Protein AF-A0A952LR87-F1 (afdb_monomer_lite)

Radius of gyration: 41.5 Å; chains: 1; bounding box: 86×81×127 Å

Structure (mmCIF, N/CA/C/O backbone):
data_AF-A0A952LR87-F1
#
_entry.id   AF-A0A952LR87-F1
#
loop_
_atom_site.group_PDB
_atom_site.id
_atom_site.type_symbol
_atom_site.label_atom_id
_atom_site.label_alt_id
_atom_site.label_comp_id
_atom_site.label_asym_id
_atom_site.label_entity_id
_atom_site.label_seq_id
_atom_site.pdbx_PDB_ins_code
_atom_site.Cartn_x
_atom_site.Cartn_y
_atom_site.Cartn_z
_atom_site.occupancy
_atom_site.B_iso_or_equiv
_atom_site.auth_seq_id
_atom_site.auth_comp_id
_atom_site.auth_asym_id
_atom_site.auth_atom_id
_atom_site.pdbx_PDB_model_num
ATOM 1 N N . MET A 1 1 ? 1.476 53.480 -1.607 1.00 42.97 1 MET A N 1
ATOM 2 C CA . MET A 1 1 ? 0.304 52.737 -1.098 1.00 42.97 1 MET A CA 1
ATOM 3 C C . MET A 1 1 ? 0.029 51.492 -1.937 1.00 42.97 1 MET A C 1
ATOM 5 O O . MET A 1 1 ? 0.081 50.406 -1.387 1.00 42.97 1 MET A O 1
ATOM 9 N N . ILE A 1 2 ? -0.137 51.610 -3.263 1.00 39.31 2 ILE A N 1
ATOM 10 C CA . ILE A 1 2 ? -0.329 50.450 -4.163 1.00 39.31 2 ILE A CA 1
ATOM 11 C C . ILE A 1 2 ? 0.860 49.472 -4.114 1.00 39.31 2 ILE A C 1
ATOM 13 O O . ILE A 1 2 ? 0.663 48.278 -3.931 1.00 39.31 2 ILE A O 1
ATOM 17 N N . LEU A 1 3 ? 2.102 49.969 -4.180 1.00 39.47 3 LEU A N 1
ATOM 18 C CA . LEU A 1 3 ? 3.298 49.114 -4.113 1.00 39.47 3 LEU A CA 1
ATOM 19 C C . LEU A 1 3 ? 3.395 48.338 -2.788 1.00 39.47 3 LEU A C 1
ATOM 21 O O . LEU A 1 3 ? 3.736 47.161 -2.783 1.00 39.47 3 LEU A O 1
ATOM 25 N N . THR A 1 4 ? 3.047 48.975 -1.669 1.00 40.72 4 THR A N 1
ATOM 26 C CA . THR A 1 4 ? 3.041 48.339 -0.348 1.00 40.72 4 THR A CA 1
ATOM 27 C C . THR A 1 4 ? 1.988 47.236 -0.255 1.00 40.72 4 THR A C 1
ATOM 29 O O . THR A 1 4 ? 2.281 46.175 0.281 1.00 40.72 4 THR A O 1
ATOM 32 N N . VAL A 1 5 ? 0.804 47.447 -0.836 1.00 45.69 5 VAL A N 1
ATOM 33 C CA . VAL A 1 5 ? -0.277 46.450 -0.910 1.00 45.69 5 VAL A CA 1
ATOM 34 C C . VAL A 1 5 ? 0.094 45.271 -1.817 1.00 45.69 5 VAL A C 1
ATOM 36 O O . VAL A 1 5 ? -0.151 44.122 -1.459 1.00 45.69 5 VAL A O 1
ATOM 39 N N . VAL A 1 6 ? 0.736 45.523 -2.961 1.00 45.31 6 VAL A N 1
ATOM 40 C CA . VAL A 1 6 ? 1.219 44.464 -3.868 1.00 45.31 6 VAL A CA 1
ATOM 41 C C . VAL A 1 6 ? 2.292 43.611 -3.192 1.00 45.31 6 VAL A C 1
ATOM 43 O O . VAL A 1 6 ? 2.234 42.386 -3.258 1.00 45.31 6 VAL A O 1
ATOM 46 N N . VAL A 1 7 ? 3.239 44.241 -2.491 1.00 45.38 7 VAL A N 1
ATOM 47 C CA . VAL A 1 7 ? 4.284 43.527 -1.742 1.00 45.38 7 VAL A CA 1
ATOM 48 C C . VAL A 1 7 ? 3.680 42.725 -0.586 1.00 45.38 7 VAL A C 1
ATOM 50 O O . VAL A 1 7 ? 4.063 41.574 -0.393 1.00 45.38 7 VAL A O 1
ATOM 53 N N . LEU A 1 8 ? 2.702 43.274 0.141 1.00 47.62 8 LEU A N 1
ATOM 54 C CA . LEU A 1 8 ? 2.032 42.558 1.229 1.00 47.62 8 LEU A CA 1
ATOM 55 C C . LEU A 1 8 ? 1.257 41.337 0.710 1.00 47.62 8 LEU A C 1
ATOM 57 O O . LEU A 1 8 ? 1.396 40.249 1.261 1.00 47.62 8 LEU A O 1
ATOM 61 N N . ASN A 1 9 ? 0.512 41.481 -0.390 1.00 48.94 9 ASN A N 1
ATOM 62 C CA . ASN A 1 9 ? -0.214 40.373 -1.017 1.00 48.94 9 ASN A CA 1
ATOM 63 C C . ASN A 1 9 ? 0.727 39.311 -1.599 1.00 48.94 9 ASN A C 1
ATOM 65 O O . ASN A 1 9 ? 0.456 38.120 -1.462 1.00 48.94 9 ASN A O 1
ATOM 69 N N . ALA A 1 10 ? 1.856 39.708 -2.192 1.00 47.94 10 ALA A N 1
ATOM 70 C CA . ALA A 1 10 ? 2.877 38.767 -2.647 1.00 47.94 10 ALA A CA 1
ATOM 71 C C . ALA A 1 10 ? 3.508 37.998 -1.474 1.00 47.94 10 ALA A C 1
ATOM 73 O O . ALA A 1 10 ? 3.726 36.793 -1.574 1.00 47.94 10 ALA A O 1
ATOM 74 N N . LEU A 1 11 ? 3.749 38.660 -0.338 1.00 45.84 11 LEU A N 1
ATOM 75 C CA . LEU A 1 11 ? 4.248 38.010 0.876 1.00 45.84 11 LEU A CA 1
ATOM 76 C C . LEU A 1 11 ? 3.214 37.055 1.483 1.00 45.84 11 LEU A C 1
ATOM 78 O O . LEU A 1 11 ? 3.582 35.952 1.877 1.00 45.84 11 LEU A O 1
ATOM 82 N N . VAL A 1 12 ? 1.928 37.423 1.503 1.00 51.69 12 VAL A N 1
ATOM 83 C CA . VAL A 1 12 ? 0.833 36.531 1.923 1.00 51.69 12 VAL A CA 1
ATOM 84 C C . VAL A 1 12 ? 0.711 35.336 0.976 1.00 51.69 12 VAL A C 1
ATOM 86 O O . VAL A 1 12 ? 0.563 34.208 1.436 1.00 51.69 12 VAL A O 1
ATOM 89 N N . PHE A 1 13 ? 0.843 35.549 -0.335 1.00 49.00 13 PHE A N 1
ATOM 90 C CA . PHE A 1 13 ? 0.852 34.483 -1.335 1.00 49.00 13 PHE A CA 1
ATOM 91 C C . PHE A 1 13 ? 2.014 33.507 -1.115 1.00 49.00 13 PHE A C 1
ATOM 93 O O . PHE A 1 13 ? 1.802 32.299 -1.025 1.00 49.00 13 PHE A O 1
ATOM 100 N N . ILE A 1 14 ? 3.232 34.025 -0.952 1.00 47.94 14 ILE A N 1
ATOM 101 C CA . ILE A 1 14 ? 4.425 33.224 -0.656 1.00 47.94 14 ILE A CA 1
ATOM 102 C C . ILE A 1 14 ? 4.249 32.469 0.667 1.00 47.94 14 ILE A C 1
ATOM 104 O O . ILE A 1 14 ? 4.553 31.280 0.741 1.00 47.94 14 ILE A O 1
ATOM 108 N N . TYR A 1 15 ? 3.705 33.121 1.695 1.00 47.25 15 TYR A N 1
ATOM 109 C CA . TYR A 1 15 ? 3.439 32.505 2.992 1.00 47.25 15 TYR A CA 1
ATOM 110 C C . TYR A 1 15 ? 2.392 31.385 2.905 1.00 47.25 15 TYR A C 1
ATOM 112 O O . TYR A 1 15 ? 2.592 30.328 3.496 1.00 47.25 15 TYR A O 1
ATOM 120 N N . MET A 1 16 ? 1.324 31.559 2.120 1.00 47.09 16 MET A N 1
ATOM 121 C CA . MET A 1 16 ? 0.327 30.513 1.862 1.00 47.09 16 MET A CA 1
ATOM 122 C C . MET A 1 16 ? 0.938 29.320 1.121 1.00 47.09 16 MET A C 1
ATOM 124 O O . MET A 1 16 ? 0.670 28.181 1.490 1.00 47.09 16 MET A O 1
ATOM 128 N N . VAL A 1 17 ? 1.804 29.560 0.131 1.00 45.69 17 VAL A N 1
ATOM 129 C CA . VAL A 1 17 ? 2.535 28.496 -0.579 1.00 45.69 17 VAL A CA 1
ATOM 130 C C . VAL A 1 17 ? 3.482 27.747 0.369 1.00 45.69 17 VAL A C 1
ATOM 132 O O . VAL A 1 17 ? 3.521 26.518 0.343 1.00 45.69 17 VAL A O 1
ATOM 135 N N . MET A 1 18 ? 4.196 28.458 1.249 1.00 41.81 18 MET A N 1
ATOM 136 C CA . MET A 1 18 ? 5.075 27.842 2.253 1.00 41.81 18 MET A CA 1
ATOM 137 C C . MET A 1 18 ? 4.297 27.041 3.306 1.00 41.81 18 MET A C 1
ATOM 139 O O . MET A 1 18 ? 4.678 25.916 3.625 1.00 41.81 18 MET A O 1
ATOM 143 N N . LEU A 1 19 ? 3.189 27.583 3.823 1.00 43.94 19 LEU A N 1
ATOM 144 C CA . LEU A 1 19 ? 2.305 26.872 4.747 1.00 43.94 19 LEU A CA 1
ATOM 145 C C . LEU A 1 19 ? 1.734 25.609 4.100 1.00 43.94 19 LEU A C 1
ATOM 147 O O . LEU A 1 19 ? 1.704 24.565 4.745 1.00 43.94 19 LEU A O 1
ATOM 151 N N . TRP A 1 20 ? 1.349 25.665 2.825 1.00 43.72 20 TRP A N 1
ATOM 152 C CA . TRP A 1 20 ? 0.834 24.500 2.108 1.00 43.72 20 TRP A CA 1
ATOM 153 C C . TRP A 1 20 ? 1.897 23.413 1.917 1.00 43.72 20 TRP A C 1
ATOM 155 O O . TRP A 1 20 ? 1.627 22.241 2.176 1.00 43.72 20 TRP A O 1
ATOM 165 N N . GLY A 1 21 ? 3.131 23.801 1.574 1.00 36.12 21 GLY A N 1
ATOM 166 C CA . GLY A 1 21 ? 4.270 22.876 1.543 1.00 36.12 21 GLY A CA 1
ATOM 167 C C . GLY A 1 21 ? 4.583 22.254 2.912 1.00 36.12 21 GLY A C 1
ATOM 168 O O . GLY A 1 21 ? 5.029 21.112 2.983 1.00 36.12 21 GLY A O 1
ATOM 169 N N . SER A 1 22 ? 4.290 22.958 4.012 1.00 38.09 22 SER A N 1
ATOM 170 C CA . SER A 1 22 ? 4.433 22.416 5.371 1.00 38.09 22 SER A CA 1
ATOM 171 C C . SER A 1 22 ? 3.316 21.435 5.756 1.00 38.09 22 SER A C 1
ATOM 173 O O . SER A 1 22 ? 3.571 20.478 6.484 1.00 38.09 22 SER A O 1
ATOM 175 N N . VAL A 1 23 ? 2.095 21.600 5.232 1.00 41.94 23 VAL A N 1
ATOM 176 C CA . VAL A 1 23 ? 0.984 20.658 5.467 1.00 41.94 23 VAL A CA 1
ATOM 177 C C . VAL A 1 23 ? 1.212 19.346 4.717 1.00 41.94 23 VAL A C 1
ATOM 179 O O . VAL A 1 23 ? 0.931 18.285 5.264 1.00 41.94 23 VAL A O 1
ATOM 182 N N . GLU A 1 24 ? 1.810 19.394 3.521 1.00 37.62 24 GLU A N 1
ATOM 183 C CA . GLU A 1 24 ? 2.251 18.187 2.803 1.00 37.62 24 GLU A CA 1
ATOM 184 C C . GLU A 1 24 ? 3.365 17.412 3.536 1.00 37.62 24 GLU A C 1
ATOM 186 O O . GLU A 1 24 ? 3.563 16.233 3.255 1.00 37.62 24 GLU A O 1
ATOM 191 N N . SER A 1 25 ? 4.063 18.044 4.490 1.00 37.03 25 SER A N 1
ATOM 192 C CA . SER A 1 25 ? 5.129 17.420 5.291 1.00 37.03 25 SER A CA 1
ATOM 193 C C . SER A 1 25 ? 4.642 16.717 6.570 1.00 37.03 25 SER A C 1
ATOM 195 O O . SER A 1 25 ? 5.439 16.091 7.272 1.00 37.03 25 SER A O 1
ATOM 197 N N . LEU A 1 26 ? 3.344 16.800 6.892 1.00 42.69 26 LEU A N 1
ATOM 198 C CA . LEU A 1 26 ? 2.762 16.092 8.035 1.00 42.69 26 LEU A CA 1
ATOM 199 C C . LEU A 1 26 ? 2.587 14.605 7.704 1.00 42.69 26 LEU A C 1
ATOM 201 O O . LEU A 1 26 ? 1.806 14.222 6.836 1.00 42.69 26 LEU A O 1
ATOM 205 N N . LYS A 1 27 ? 3.312 13.752 8.431 1.00 48.00 27 LYS A N 1
ATOM 206 C CA . LYS A 1 27 ? 3.339 12.301 8.221 1.00 48.00 27 LYS A CA 1
ATOM 207 C C . LYS A 1 27 ? 1.980 11.664 8.498 1.00 48.00 27 LYS A C 1
ATOM 209 O O . LYS A 1 27 ? 1.417 11.824 9.581 1.00 48.00 27 LYS A O 1
ATOM 214 N N . ALA A 1 28 ? 1.497 10.819 7.587 1.00 44.69 28 ALA A N 1
ATOM 215 C CA . ALA A 1 28 ? 0.245 10.084 7.777 1.00 44.69 28 ALA A CA 1
ATOM 216 C C . ALA A 1 28 ? 0.300 9.128 8.988 1.00 44.69 28 ALA A C 1
ATOM 218 O O . ALA A 1 28 ? -0.714 8.885 9.635 1.00 44.69 28 ALA A O 1
ATOM 219 N N . LYS A 1 29 ? 1.492 8.637 9.362 1.00 39.31 29 LYS A N 1
ATOM 220 C CA . LYS A 1 29 ? 1.696 7.790 10.554 1.00 39.31 29 LYS A CA 1
ATOM 221 C C . LYS A 1 29 ? 1.386 8.515 11.873 1.00 39.31 29 LYS A C 1
ATOM 223 O O . LYS A 1 29 ? 0.984 7.863 12.837 1.00 39.31 29 LYS A O 1
ATOM 228 N N . ASP A 1 30 ? 1.525 9.839 11.899 1.00 45.59 30 ASP A N 1
ATOM 229 C CA . ASP A 1 30 ? 1.164 10.677 13.048 1.00 45.59 30 ASP A CA 1
ATOM 230 C C . ASP A 1 30 ? -0.323 11.083 13.011 1.00 45.59 30 ASP A C 1
ATOM 232 O O . ASP A 1 30 ? -0.929 11.315 14.053 1.00 45.59 30 ASP A O 1
ATOM 236 N N . LEU A 1 31 ? -0.942 11.068 11.823 1.00 42.94 31 LEU A N 1
ATOM 237 C CA . LEU A 1 31 ? -2.379 11.291 11.604 1.00 42.94 31 LEU A CA 1
ATOM 238 C C . LEU A 1 31 ? -3.255 10.064 11.922 1.00 42.94 31 LEU A C 1
ATOM 240 O O . LEU A 1 31 ? -4.406 10.232 12.314 1.00 42.94 31 LEU A O 1
ATOM 244 N N . ILE A 1 32 ? -2.734 8.841 11.765 1.00 38.69 32 ILE A N 1
ATOM 245 C CA . ILE A 1 32 ? -3.485 7.591 12.001 1.00 38.69 32 ILE A CA 1
ATOM 246 C C . ILE A 1 32 ? -3.651 7.295 13.501 1.00 38.69 32 ILE A C 1
ATOM 248 O O . ILE A 1 32 ? -4.701 6.818 13.914 1.00 38.69 32 ILE A O 1
ATOM 252 N N . LYS A 1 33 ? -2.663 7.636 14.341 1.00 39.78 33 LYS A N 1
ATOM 253 C CA . LYS A 1 33 ? -2.684 7.338 15.792 1.00 39.78 33 LYS A CA 1
ATOM 254 C C . LYS A 1 33 ? -3.749 8.096 16.584 1.00 39.78 33 LYS A C 1
ATOM 256 O O . LYS A 1 33 ? -4.038 7.746 17.727 1.00 39.78 33 LYS A O 1
ATOM 261 N N . GLU A 1 34 ? -4.333 9.130 15.996 1.00 35.00 34 GLU A N 1
ATOM 262 C CA . GLU A 1 34 ? -5.430 9.872 16.587 1.00 35.00 34 GLU A CA 1
ATOM 263 C C . GLU A 1 34 ? -6.491 10.118 15.504 1.00 35.00 34 GLU A C 1
ATOM 265 O O . GLU A 1 34 ? -6.389 11.088 14.761 1.00 35.00 34 GLU A O 1
ATOM 270 N N . PRO A 1 35 ? -7.593 9.344 15.440 1.00 37.53 35 PRO A N 1
ATOM 271 C CA . PRO A 1 35 ? -8.773 9.765 14.672 1.00 37.53 35 PRO A CA 1
ATOM 272 C C . PRO A 1 35 ? -9.324 11.101 15.204 1.00 37.53 35 PRO A C 1
ATOM 274 O O . PRO A 1 35 ? -10.007 11.846 14.498 1.00 37.53 35 PRO A O 1
ATOM 277 N N . ALA A 1 36 ? -8.947 11.447 16.442 1.00 33.38 36 ALA A N 1
ATOM 278 C CA . ALA A 1 36 ? -9.114 12.768 17.003 1.00 33.38 36 ALA A CA 1
ATOM 279 C C . ALA A 1 36 ? -8.361 13.851 16.214 1.00 33.38 36 ALA A C 1
ATOM 281 O O . ALA A 1 36 ? -8.888 14.949 16.228 1.00 33.38 36 ALA A O 1
ATOM 282 N N . LEU A 1 37 ? -7.258 13.571 15.494 1.00 34.41 37 LEU A N 1
ATOM 283 C CA . LEU A 1 37 ? -6.473 14.496 14.652 1.00 34.41 37 LEU A CA 1
ATOM 284 C C . LEU A 1 37 ? -7.182 14.915 13.363 1.00 34.41 37 LEU A C 1
ATOM 286 O O . LEU A 1 37 ? -7.065 16.069 12.979 1.00 34.41 37 LEU A O 1
ATOM 290 N N . TYR A 1 38 ? -8.006 14.064 12.744 1.00 33.72 38 TYR A N 1
ATOM 291 C CA . TYR A 1 38 ? -8.903 14.510 11.664 1.00 33.72 38 TYR A CA 1
ATOM 292 C C . TYR A 1 38 ? -9.933 15.506 12.201 1.00 33.72 38 TYR A C 1
ATOM 294 O O . TYR A 1 38 ? -10.145 16.581 11.636 1.00 33.72 38 TYR A O 1
ATOM 302 N N . THR A 1 39 ? -10.501 15.205 13.371 1.00 31.70 39 THR A N 1
ATOM 303 C CA . THR A 1 39 ? -11.319 16.176 14.096 1.00 31.70 39 THR A CA 1
ATOM 304 C C . THR A 1 39 ? -10.519 17.266 14.788 1.00 31.70 39 THR A C 1
ATOM 306 O O . THR A 1 39 ? -11.172 18.217 15.144 1.00 31.70 39 THR A O 1
ATOM 309 N N . HIS A 1 40 ? -9.195 17.200 14.977 1.00 30.44 40 HIS A N 1
ATOM 310 C CA . HIS A 1 40 ? -8.338 18.199 15.643 1.00 30.44 40 HIS A CA 1
ATOM 311 C C . HIS A 1 40 ? -7.556 19.030 14.628 1.00 30.44 40 HIS A C 1
ATOM 313 O O . HIS A 1 40 ? -7.049 20.059 15.012 1.00 30.44 40 HIS A O 1
ATOM 319 N N . LEU A 1 41 ? -7.526 18.685 13.344 1.00 34.72 41 LEU A N 1
ATOM 320 C CA . LEU A 1 41 ? -7.250 19.617 12.251 1.00 34.72 41 LEU A CA 1
ATOM 321 C C . LEU A 1 41 ? -8.486 20.480 11.975 1.00 34.72 41 LEU A C 1
ATOM 323 O O . LEU A 1 41 ? -8.353 21.675 11.738 1.00 34.72 41 LEU A O 1
ATOM 327 N N . PHE A 1 42 ? -9.686 19.923 12.184 1.00 33.72 42 PHE A N 1
ATOM 328 C CA . PHE A 1 42 ? -10.948 20.677 12.241 1.00 33.72 42 PHE A CA 1
ATOM 329 C C . PHE A 1 42 ? -11.337 21.207 13.648 1.00 33.72 42 PHE A C 1
ATOM 331 O O . PHE A 1 42 ? -12.203 22.069 13.762 1.00 33.72 42 PHE A O 1
ATOM 338 N N . LYS A 1 43 ? -10.685 20.748 14.726 1.00 30.97 43 LYS A N 1
ATOM 339 C CA . LYS A 1 43 ? -10.796 21.211 16.135 1.00 30.97 43 LYS A CA 1
ATOM 340 C C . LYS A 1 43 ? -9.409 21.527 16.694 1.00 30.97 43 LYS A C 1
ATOM 342 O O . LYS A 1 43 ? -9.126 21.277 17.874 1.00 30.97 43 LYS A O 1
ATOM 347 N N . PHE A 1 44 ? -8.517 22.070 15.871 1.00 28.97 44 PHE A N 1
ATOM 348 C CA . PHE A 1 44 ? -7.322 22.711 16.407 1.00 28.97 44 PHE A CA 1
ATOM 349 C C . PHE A 1 44 ? -7.911 23.912 17.113 1.00 28.97 44 PHE A C 1
ATOM 351 O O . PHE A 1 44 ? -8.650 24.679 16.492 1.00 28.97 44 PHE A O 1
ATOM 358 N N . LYS A 1 45 ? -7.708 23.970 18.436 1.00 32.19 45 LYS A N 1
ATOM 359 C CA . LYS A 1 45 ? -8.207 25.025 19.321 1.00 32.19 45 LYS A CA 1
ATOM 360 C C . LYS A 1 45 ? -8.323 26.332 18.541 1.00 32.19 45 LYS A C 1
ATOM 362 O O . LYS A 1 45 ? -7.323 26.842 18.038 1.00 32.19 45 LYS A O 1
ATOM 367 N N . PHE A 1 46 ? -9.560 26.810 18.464 1.00 36.31 46 PHE A N 1
ATOM 368 C CA . PHE A 1 46 ? -10.105 27.975 17.762 1.00 36.31 46 PHE A CA 1
ATOM 369 C C . PHE A 1 46 ? -9.406 29.332 18.040 1.00 36.31 46 PHE A C 1
ATOM 371 O O . PHE A 1 46 ? -10.020 30.378 17.883 1.00 36.31 46 PHE A O 1
ATOM 378 N N . ALA A 1 47 ? -8.140 29.356 18.460 1.00 33.22 47 ALA A N 1
ATOM 379 C CA . ALA A 1 47 ? -7.441 30.550 18.924 1.00 33.22 47 ALA A CA 1
ATOM 380 C C . ALA A 1 47 ? -6.234 30.976 18.062 1.00 33.22 47 ALA A C 1
ATOM 382 O O . ALA A 1 47 ? -5.833 32.127 18.162 1.00 33.22 47 ALA A O 1
ATOM 383 N N . GLY A 1 48 ? -5.649 30.104 17.223 1.00 34.59 48 GLY A N 1
ATOM 384 C CA . GLY A 1 48 ? -4.389 30.424 16.516 1.00 34.59 48 GLY A CA 1
ATOM 385 C C . GLY A 1 48 ? -4.476 30.437 14.988 1.00 34.59 48 GLY A C 1
ATOM 386 O O . GLY A 1 48 ? -4.268 31.462 14.349 1.00 34.59 48 GLY A O 1
ATOM 387 N N . ILE A 1 49 ? -4.807 29.295 14.387 1.00 38.41 49 ILE A N 1
ATOM 388 C CA . ILE A 1 49 ? -4.748 29.095 12.929 1.00 38.41 49 ILE A CA 1
ATOM 389 C C . ILE A 1 49 ? -6.020 29.570 12.205 1.00 38.41 49 ILE A C 1
ATOM 391 O O . ILE A 1 49 ? -5.883 30.282 11.208 1.00 38.41 49 ILE A O 1
ATOM 395 N N . PRO A 1 50 ? -7.255 29.314 12.700 1.00 39.91 50 PRO A N 1
ATOM 396 C CA . PRO A 1 50 ? -8.419 29.973 12.130 1.00 39.91 50 PRO A CA 1
ATOM 397 C C . PRO A 1 50 ? -8.420 31.460 12.471 1.00 39.91 50 PRO A C 1
ATOM 399 O O . PRO A 1 50 ? -8.993 32.209 11.711 1.00 39.91 50 PRO A O 1
ATOM 402 N N . LEU A 1 51 ? -7.742 31.939 13.523 1.00 35.50 51 LEU A N 1
ATOM 403 C CA . LEU A 1 51 ? -7.602 33.385 13.706 1.00 35.50 51 LEU A CA 1
ATOM 404 C C . LEU A 1 51 ? -6.704 33.977 12.617 1.00 35.50 51 LEU A C 1
ATOM 406 O O . LEU A 1 51 ? -7.136 34.897 11.958 1.00 35.50 51 LEU A O 1
ATOM 410 N N . GLY A 1 52 ? -5.523 33.425 12.328 1.00 38.25 52 GLY A N 1
ATOM 411 C CA . GLY A 1 52 ? -4.693 33.930 11.222 1.00 38.25 52 GLY A CA 1
ATOM 412 C C . GLY A 1 52 ? -5.394 33.864 9.858 1.00 38.25 52 GLY A C 1
ATOM 413 O O . GLY A 1 52 ? -5.377 34.834 9.105 1.00 38.25 52 GLY A O 1
ATOM 414 N N . PHE A 1 53 ? -6.078 32.753 9.567 1.00 42.41 53 PHE A N 1
ATOM 415 C CA . PHE A 1 53 ? -6.774 32.534 8.297 1.00 42.41 53 PHE A CA 1
ATOM 416 C C . PHE A 1 53 ? -8.104 33.299 8.197 1.00 42.41 53 PHE A C 1
ATOM 418 O O . PHE A 1 53 ? -8.353 33.949 7.190 1.00 42.41 53 PHE A O 1
ATOM 425 N N . VAL A 1 54 ? -8.956 33.277 9.224 1.00 41.75 54 VAL A N 1
ATOM 426 C CA . VAL A 1 54 ? -10.237 34.007 9.254 1.00 41.75 54 VAL A CA 1
ATOM 427 C C . VAL A 1 54 ? -10.005 35.491 9.486 1.00 41.75 54 VAL A C 1
ATOM 429 O O . VAL A 1 54 ? -10.687 36.270 8.855 1.00 41.75 54 VAL A O 1
ATOM 432 N N . VAL A 1 55 ? -9.037 35.930 10.295 1.00 42.59 55 VAL A N 1
ATOM 433 C CA . VAL A 1 55 ? -8.711 37.364 10.433 1.00 42.59 55 VAL A CA 1
ATOM 434 C C . VAL A 1 55 ? -8.081 37.890 9.152 1.00 42.59 55 VAL A C 1
ATOM 436 O O . VAL A 1 55 ? -8.472 38.969 8.739 1.00 42.59 55 VAL A O 1
ATOM 439 N N . SER A 1 56 ? -7.201 37.144 8.469 1.00 48.81 56 SER A N 1
ATOM 440 C CA . SER A 1 56 ? -6.661 37.567 7.166 1.00 48.81 56 SER A CA 1
ATOM 441 C C . SER A 1 56 ? -7.729 37.583 6.071 1.00 48.81 56 SER A C 1
ATOM 443 O O . SER A 1 56 ? -7.804 38.558 5.331 1.00 48.81 56 SER A O 1
ATOM 445 N N . ASN A 1 57 ? -8.601 36.571 5.994 1.00 49.47 57 ASN A N 1
ATOM 446 C CA . ASN A 1 57 ? -9.702 36.563 5.028 1.00 49.47 57 ASN A CA 1
ATOM 447 C C . ASN A 1 57 ? -10.801 37.575 5.388 1.00 49.47 57 ASN A C 1
ATOM 449 O O . ASN A 1 57 ? -11.335 38.213 4.495 1.00 49.47 57 ASN A O 1
ATOM 453 N N . CYS A 1 58 ? -11.117 37.789 6.667 1.00 47.81 58 CYS A N 1
ATOM 454 C CA . CYS A 1 58 ? -12.040 38.837 7.104 1.00 47.81 58 CYS A CA 1
ATOM 455 C C . CYS A 1 58 ? -11.445 40.226 6.896 1.00 47.81 58 CYS A C 1
ATOM 457 O O . CYS A 1 58 ? -12.211 41.110 6.550 1.00 47.81 58 CYS A O 1
ATOM 459 N N . LEU A 1 59 ? -10.129 40.428 7.055 1.00 51.44 59 LEU A N 1
ATOM 460 C CA . LEU A 1 59 ? -9.437 41.668 6.677 1.00 51.44 59 LEU A CA 1
ATOM 461 C C . LEU A 1 59 ? -9.476 41.875 5.171 1.00 51.44 59 LEU A C 1
ATOM 463 O O . LEU A 1 59 ? -9.810 42.968 4.752 1.00 51.44 59 LEU A O 1
ATOM 467 N N . LEU A 1 60 ? -9.213 40.844 4.364 1.00 54.94 60 LEU A N 1
ATOM 468 C CA . LEU A 1 60 ? -9.317 40.927 2.905 1.00 54.94 60 LEU A CA 1
ATOM 469 C C . LEU A 1 60 ? -10.754 41.205 2.456 1.00 54.94 60 LEU A C 1
ATOM 471 O O . LEU A 1 60 ? -10.962 42.018 1.567 1.00 54.94 60 LEU A O 1
ATOM 475 N N . ILE A 1 61 ? -11.755 40.586 3.087 1.00 54.78 61 ILE A N 1
ATOM 476 C CA . ILE A 1 61 ? -13.174 40.853 2.822 1.00 54.78 61 ILE A CA 1
ATOM 477 C C . ILE A 1 61 ? -13.560 42.254 3.313 1.00 54.78 61 ILE A C 1
ATOM 479 O O . ILE A 1 61 ? -14.275 42.946 2.603 1.00 54.78 61 ILE A O 1
ATOM 483 N N . LEU A 1 62 ? -13.085 42.708 4.478 1.00 53.84 62 LEU A N 1
ATOM 484 C CA . LEU A 1 62 ? -13.318 44.070 4.979 1.00 53.84 62 LEU A CA 1
ATOM 485 C C . LEU A 1 62 ? -12.635 45.117 4.107 1.00 53.84 62 LEU A C 1
ATOM 487 O O . LEU A 1 62 ? -13.255 46.131 3.829 1.00 53.84 62 LEU A O 1
ATOM 491 N N . GLU A 1 63 ? -11.409 44.877 3.648 1.00 57.06 63 GLU A N 1
ATOM 492 C CA . GLU A 1 63 ? -10.709 45.731 2.688 1.00 57.06 63 GLU A CA 1
ATOM 493 C C . GLU A 1 63 ? -11.435 45.728 1.347 1.00 57.06 63 GLU A C 1
ATOM 495 O O . GLU A 1 63 ? -11.624 46.790 0.771 1.00 57.06 63 GLU A O 1
ATOM 500 N N . TYR A 1 64 ? -11.924 44.580 0.876 1.00 55.56 64 TYR A N 1
ATOM 501 C CA . TYR A 1 64 ? -12.695 44.489 -0.362 1.00 55.56 64 TYR A CA 1
ATOM 502 C C . TYR A 1 64 ? -14.043 45.211 -0.255 1.00 55.56 64 TYR A C 1
ATOM 504 O O . TYR A 1 64 ? -14.416 45.947 -1.159 1.00 55.56 64 TYR A O 1
ATOM 512 N N . VAL A 1 65 ? -14.752 45.060 0.867 1.00 56.09 65 VAL A N 1
ATOM 513 C CA . VAL A 1 65 ? -16.002 45.775 1.168 1.00 56.09 65 VAL A CA 1
ATOM 514 C C . VAL A 1 65 ? -15.739 47.267 1.363 1.00 56.09 65 VAL A C 1
ATOM 516 O O . VAL A 1 65 ? -16.538 48.076 0.908 1.00 56.09 65 VAL A O 1
ATOM 519 N N . PHE A 1 66 ? -14.621 47.648 1.985 1.00 56.00 66 PHE A N 1
ATOM 520 C CA . PHE A 1 66 ? -14.211 49.039 2.150 1.00 56.00 66 PHE A CA 1
ATOM 521 C C . PHE A 1 66 ? -13.851 49.671 0.807 1.00 56.00 66 PHE A C 1
ATOM 523 O O . PHE A 1 66 ? -14.319 50.766 0.544 1.00 56.00 66 PHE A O 1
ATOM 530 N N . ILE A 1 67 ? -13.111 48.972 -0.061 1.00 57.38 67 ILE A N 1
ATOM 531 C CA . ILE A 1 67 ? -12.799 49.402 -1.431 1.00 57.38 67 ILE A CA 1
ATOM 532 C C . ILE A 1 67 ? -14.079 49.493 -2.265 1.00 57.38 67 ILE A C 1
ATOM 534 O O . ILE A 1 67 ? -14.288 50.490 -2.937 1.00 57.38 67 ILE A O 1
ATOM 538 N N . LEU A 1 68 ? -14.986 48.516 -2.185 1.00 53.53 68 LEU A N 1
ATOM 539 C CA . LEU A 1 68 ? -16.287 48.589 -2.857 1.00 53.53 68 LEU A CA 1
ATOM 540 C C . LEU A 1 68 ? -17.116 49.772 -2.360 1.00 53.53 68 LEU A C 1
ATOM 542 O O . LEU A 1 68 ? -17.681 50.488 -3.174 1.00 53.53 68 LEU A O 1
ATOM 546 N N . LEU A 1 69 ? -17.183 50.000 -1.046 1.00 52.16 69 LEU A N 1
ATOM 547 C CA . LEU A 1 69 ? -17.918 51.121 -0.461 1.00 52.16 69 LEU A CA 1
ATOM 548 C C . LEU A 1 69 ? -17.278 52.463 -0.808 1.00 52.16 69 LEU A C 1
ATOM 550 O O . LEU A 1 69 ? -18.007 53.394 -1.126 1.00 52.16 69 LEU A O 1
ATOM 554 N N . THR A 1 70 ? -15.950 52.588 -0.787 1.00 52.62 70 THR A N 1
ATOM 555 C CA . THR A 1 70 ? -15.273 53.824 -1.191 1.00 52.62 70 THR A CA 1
ATOM 556 C C . THR A 1 70 ? -15.423 54.053 -2.688 1.00 52.62 70 THR A C 1
ATOM 558 O O . THR A 1 70 ? -15.795 55.154 -3.064 1.00 52.62 70 THR A O 1
ATOM 561 N N . SER A 1 71 ? -15.261 53.043 -3.542 1.00 52.03 71 SER A N 1
ATOM 562 C CA . SER A 1 71 ? -15.528 53.146 -4.982 1.00 52.03 71 SER A CA 1
ATOM 563 C C . SER A 1 71 ? -16.994 53.466 -5.284 1.00 52.03 71 SER A C 1
ATOM 565 O O . SER A 1 71 ? -17.266 54.210 -6.218 1.00 52.03 71 SER A O 1
ATOM 567 N N . LEU A 1 72 ? -17.947 52.977 -4.485 1.00 50.38 72 LEU A N 1
ATOM 568 C CA . LEU A 1 72 ? -19.370 53.296 -4.635 1.00 50.38 72 LEU A CA 1
ATOM 569 C C . LEU A 1 72 ? -19.686 54.717 -4.145 1.00 50.38 72 LEU A C 1
ATOM 571 O O . LEU A 1 72 ? -20.447 55.421 -4.793 1.00 50.38 72 LEU A O 1
ATOM 575 N N . ILE A 1 73 ? -19.071 55.172 -3.049 1.00 52.03 73 ILE A N 1
ATOM 576 C CA . ILE A 1 73 ? -19.208 56.544 -2.535 1.00 52.03 73 ILE A CA 1
ATOM 577 C C . ILE A 1 73 ? -18.544 57.546 -3.488 1.00 52.03 73 ILE A C 1
ATOM 579 O O . ILE A 1 73 ? -19.172 58.529 -3.863 1.00 52.03 73 ILE A O 1
ATOM 583 N N . PHE A 1 74 ? -17.308 57.301 -3.926 1.00 48.47 74 PHE A N 1
ATOM 584 C CA . PHE A 1 74 ? -16.604 58.170 -4.872 1.00 48.47 74 PHE A CA 1
ATOM 585 C C . PHE A 1 74 ? -17.217 58.098 -6.277 1.00 48.47 74 PHE A C 1
ATOM 587 O O . PHE A 1 74 ? -17.367 59.139 -6.905 1.00 48.47 74 PHE A O 1
ATOM 594 N N . GLY A 1 75 ? -17.675 56.923 -6.719 1.00 50.00 75 GLY A N 1
ATOM 595 C CA . GLY A 1 75 ? -18.407 56.742 -7.977 1.00 50.00 75 GLY A CA 1
ATOM 596 C C . GLY A 1 75 ? -19.822 57.337 -7.980 1.00 50.00 75 GLY A C 1
ATOM 597 O O . GLY A 1 75 ? -20.337 57.648 -9.046 1.00 50.00 75 GLY A O 1
ATOM 598 N N . LEU A 1 76 ? -20.444 57.547 -6.812 1.00 44.09 76 LEU A N 1
ATOM 599 C CA . LEU A 1 76 ? -21.692 58.317 -6.668 1.00 44.09 76 LEU A CA 1
ATOM 600 C C . LEU A 1 76 ? -21.451 59.836 -6.601 1.00 44.09 76 LEU A C 1
ATOM 602 O O . LEU A 1 76 ? -22.374 60.600 -6.871 1.00 44.09 76 LEU A O 1
ATOM 606 N N . TYR A 1 77 ? -20.240 60.279 -6.243 1.00 44.53 77 TYR A N 1
ATOM 607 C CA . TYR A 1 77 ? -19.856 61.698 -6.194 1.00 44.53 77 TYR A CA 1
ATOM 608 C C . TYR A 1 77 ? -19.258 62.232 -7.503 1.00 44.53 77 TYR A C 1
ATOM 610 O O . TYR A 1 77 ? -19.101 63.444 -7.649 1.00 44.53 77 TYR A O 1
ATOM 618 N N . SER A 1 78 ? -18.952 61.359 -8.460 1.00 42.72 78 SER A N 1
ATOM 619 C CA . SER A 1 78 ? -18.543 61.729 -9.813 1.00 42.72 78 SER A CA 1
ATOM 620 C C . SER A 1 78 ? -19.617 61.293 -10.807 1.00 42.72 78 SER A C 1
ATOM 622 O O . SER A 1 78 ? -19.742 60.104 -11.102 1.00 42.72 78 SER A O 1
ATOM 624 N N . GLU A 1 79 ? -20.392 62.241 -11.335 1.00 43.41 79 GLU A N 1
ATOM 625 C CA . GLU A 1 79 ? -21.193 61.974 -12.531 1.00 43.41 79 GLU A CA 1
ATOM 626 C C . GLU A 1 79 ? -20.274 61.489 -13.669 1.00 43.41 79 GLU A C 1
ATOM 628 O O . GLU A 1 79 ? -19.163 62.007 -13.832 1.00 43.41 79 GLU A O 1
ATOM 633 N N . PRO A 1 80 ? -20.698 60.481 -14.452 1.00 50.41 80 PRO A N 1
ATOM 634 C CA . PRO A 1 80 ? -19.867 59.876 -15.474 1.00 50.41 80 PRO A CA 1
ATOM 635 C C . PRO A 1 80 ? -19.880 60.752 -16.727 1.00 50.41 80 PRO A C 1
ATOM 637 O O . PRO A 1 80 ? -20.603 60.477 -17.684 1.00 50.41 80 PRO A O 1
ATOM 640 N N . GLU A 1 81 ? -19.037 61.777 -16.770 1.00 42.19 81 GLU A N 1
ATOM 641 C CA . GLU A 1 81 ? -18.620 62.340 -18.052 1.00 42.19 81 GLU A CA 1
ATOM 642 C C . GLU A 1 81 ? -17.450 61.520 -18.604 1.00 42.19 81 GLU A C 1
ATOM 644 O O . GLU A 1 81 ? -16.283 61.871 -18.478 1.00 42.19 81 GLU A O 1
ATOM 649 N N . GLY A 1 82 ? -17.795 60.397 -19.241 1.00 42.16 82 GLY A N 1
ATOM 650 C CA . GLY A 1 82 ? -16.918 59.751 -20.218 1.00 42.16 82 GLY A CA 1
ATOM 651 C C . GLY A 1 82 ? -16.250 58.449 -19.778 1.00 42.16 82 GLY A C 1
ATOM 652 O O . GLY A 1 82 ? -15.108 58.428 -19.348 1.00 42.16 82 GLY A O 1
ATOM 653 N N . GLY A 1 83 ? -16.946 57.341 -20.044 1.00 47.81 83 GLY A N 1
ATOM 654 C CA . GLY A 1 83 ? -16.396 56.234 -20.833 1.00 47.81 83 GLY A CA 1
ATOM 655 C C . GLY A 1 83 ? -15.176 55.478 -20.302 1.00 47.81 83 GLY A C 1
ATOM 656 O O . GLY A 1 83 ? -14.070 55.665 -20.797 1.00 47.81 83 GLY A O 1
ATOM 657 N N . GLY A 1 84 ? -15.437 54.475 -19.463 1.00 47.59 84 GLY A N 1
ATOM 658 C CA . GLY A 1 84 ? -14.559 53.317 -19.285 1.00 47.59 84 GLY A CA 1
ATOM 659 C C . GLY A 1 84 ? -14.298 52.994 -17.823 1.00 47.59 84 GLY A C 1
ATOM 660 O O . GLY A 1 84 ? -14.035 53.884 -17.027 1.00 47.59 84 GLY A O 1
ATOM 661 N N . ILE A 1 85 ? -14.363 51.707 -17.475 1.00 47.62 85 ILE A N 1
ATOM 662 C CA . ILE A 1 85 ? -13.751 51.220 -16.234 1.00 47.62 85 ILE A CA 1
ATOM 663 C C . ILE A 1 85 ? -12.267 51.571 -16.346 1.00 47.62 85 ILE A C 1
ATOM 665 O O . ILE A 1 85 ? -11.602 51.095 -17.270 1.00 47.62 85 ILE A O 1
ATOM 669 N N . ASP A 1 86 ? -11.785 52.439 -15.461 1.00 56.00 86 ASP A N 1
ATOM 670 C CA . ASP A 1 86 ? -10.417 52.938 -15.501 1.00 56.00 86 ASP A CA 1
ATOM 671 C C . ASP A 1 86 ? -9.439 51.754 -15.385 1.00 56.00 86 ASP A C 1
ATOM 673 O O . ASP A 1 86 ? -9.696 50.771 -14.681 1.00 56.00 86 ASP A O 1
ATOM 677 N N . ILE A 1 87 ? -8.310 51.806 -16.096 1.00 52.88 87 ILE A N 1
ATOM 678 C CA . ILE A 1 87 ? -7.319 50.710 -16.137 1.00 52.88 87 ILE A CA 1
ATOM 679 C C . ILE A 1 87 ? -6.865 50.342 -14.715 1.00 52.88 87 ILE A C 1
ATOM 681 O O . ILE A 1 87 ? -6.568 49.181 -14.424 1.00 52.88 87 ILE A O 1
ATOM 685 N N . TYR A 1 88 ? -6.873 51.320 -13.809 1.00 49.88 88 TYR A N 1
ATOM 686 C CA . TYR A 1 88 ? -6.562 51.153 -12.396 1.00 49.88 88 TYR A CA 1
ATOM 687 C C . TYR A 1 88 ? -7.566 50.266 -11.644 1.00 49.88 88 TYR A C 1
ATOM 689 O O . TYR A 1 88 ? -7.131 49.430 -10.849 1.00 49.88 88 TYR A O 1
ATOM 697 N N . ASP A 1 89 ? -8.866 50.354 -11.937 1.00 53.00 89 ASP A N 1
ATOM 698 C CA . ASP A 1 89 ? -9.889 49.492 -11.328 1.00 53.00 89 ASP A CA 1
ATOM 699 C C . ASP A 1 89 ? -9.743 48.042 -11.805 1.00 53.00 89 ASP A C 1
ATOM 701 O O . ASP A 1 89 ? -9.820 47.105 -11.007 1.00 53.00 89 ASP A O 1
ATOM 705 N N . TRP A 1 90 ? -9.419 47.839 -13.086 1.00 52.22 90 TRP A N 1
ATOM 706 C CA . TRP A 1 90 ? -9.083 46.514 -13.621 1.00 52.22 90 TRP A CA 1
ATOM 707 C C . TRP A 1 90 ? -7.829 45.925 -12.974 1.00 52.22 90 TRP A C 1
ATOM 709 O O . TRP A 1 90 ? -7.814 44.740 -12.631 1.00 52.22 90 TRP A O 1
ATOM 719 N N . TYR A 1 91 ? -6.786 46.734 -12.768 1.00 51.94 91 TYR A N 1
ATOM 720 C CA . TYR A 1 91 ? -5.567 46.299 -12.083 1.00 51.94 91 TYR A CA 1
ATOM 721 C C . TYR A 1 91 ? -5.845 45.893 -10.638 1.00 51.94 91 TYR A C 1
ATOM 723 O O . TYR A 1 91 ? -5.365 44.849 -10.201 1.00 51.94 91 TYR A O 1
ATOM 731 N N . ILE A 1 92 ? -6.647 46.674 -9.914 1.00 53.31 92 ILE A N 1
ATOM 732 C CA . ILE A 1 92 ? -7.043 46.371 -8.537 1.00 53.31 92 ILE A CA 1
ATOM 733 C C . ILE A 1 92 ? -7.831 45.057 -8.507 1.00 53.31 92 ILE A C 1
ATOM 735 O O . ILE A 1 92 ? -7.415 44.117 -7.830 1.00 53.31 92 ILE A O 1
ATOM 739 N N . ILE A 1 93 ? -8.891 44.918 -9.310 1.00 54.53 93 ILE A N 1
ATOM 740 C CA . ILE A 1 93 ? -9.690 43.683 -9.371 1.00 54.53 93 ILE A CA 1
ATOM 741 C C . ILE A 1 93 ? -8.807 42.476 -9.703 1.00 54.53 93 ILE A C 1
ATOM 743 O O . ILE A 1 93 ? -8.918 41.440 -9.049 1.00 54.53 93 ILE A O 1
ATOM 747 N N . THR A 1 94 ? -7.893 42.606 -10.664 1.00 53.44 94 THR A N 1
ATOM 748 C CA . THR A 1 94 ? -7.002 41.520 -11.100 1.00 53.44 94 THR A CA 1
ATOM 749 C C . THR A 1 94 ? -5.987 41.135 -10.016 1.00 53.44 94 THR A C 1
ATOM 751 O O . THR A 1 94 ? -5.812 39.952 -9.730 1.00 53.44 94 THR A O 1
ATOM 754 N N . ILE A 1 95 ? -5.365 42.111 -9.343 1.00 53.84 95 ILE A N 1
ATOM 755 C CA . ILE A 1 95 ? -4.404 41.874 -8.250 1.00 53.84 95 ILE A CA 1
ATOM 756 C C . ILE A 1 95 ? -5.066 41.158 -7.066 1.00 53.84 95 ILE A C 1
ATOM 758 O O . ILE A 1 95 ? -4.432 40.303 -6.450 1.00 53.84 95 ILE A O 1
ATOM 762 N N . TYR A 1 96 ? -6.332 41.458 -6.763 1.00 53.22 96 TYR A N 1
ATOM 763 C CA . TYR A 1 96 ? -7.054 40.823 -5.655 1.00 53.22 96 TYR A CA 1
ATOM 764 C C . TYR A 1 96 ? -7.717 39.486 -6.031 1.00 53.22 96 TYR A C 1
ATOM 766 O O . TYR A 1 96 ? -7.860 38.611 -5.177 1.00 53.22 96 TYR A O 1
ATOM 774 N N . SER A 1 97 ? -8.082 39.276 -7.299 1.00 53.47 97 SER A N 1
ATOM 775 C CA . SER A 1 97 ? -8.724 38.031 -7.756 1.00 53.47 97 SER A CA 1
ATOM 776 C C . SER A 1 97 ? -7.733 36.919 -8.123 1.00 53.47 97 SER A C 1
ATOM 778 O O . SER A 1 97 ? -8.059 35.746 -7.934 1.00 53.47 97 SER A O 1
ATOM 780 N N . ILE A 1 98 ? -6.509 37.243 -8.562 1.00 56.84 98 ILE A N 1
ATOM 781 C CA . ILE A 1 98 ? -5.474 36.239 -8.877 1.00 56.84 98 ILE A CA 1
ATOM 782 C C . ILE A 1 98 ? -5.111 35.370 -7.657 1.00 56.84 98 ILE A C 1
ATOM 784 O O . ILE A 1 98 ? -5.147 34.144 -7.792 1.00 56.84 98 ILE A O 1
ATOM 788 N N . PRO A 1 99 ? -4.811 35.919 -6.460 1.00 58.34 99 PRO A N 1
ATOM 789 C CA . PRO A 1 99 ? -4.519 35.105 -5.280 1.00 58.34 99 PRO A CA 1
ATOM 790 C C . PRO A 1 99 ? -5.681 34.185 -4.901 1.00 58.34 99 PRO A C 1
ATOM 792 O O . PRO A 1 99 ? -5.456 33.026 -4.554 1.00 58.34 99 PRO A O 1
ATOM 795 N N . LEU A 1 100 ? -6.922 34.669 -5.033 1.00 55.53 100 LEU A N 1
ATOM 796 C CA . LEU A 1 100 ? -8.126 33.886 -4.759 1.00 55.53 100 LEU A CA 1
ATOM 797 C C . LEU A 1 100 ? -8.289 32.732 -5.762 1.00 55.53 100 LEU A C 1
ATOM 799 O O . LEU A 1 100 ? -8.594 31.607 -5.371 1.00 55.53 100 LEU A O 1
ATOM 803 N N . GLY A 1 101 ? -8.036 32.991 -7.048 1.00 53.97 101 GLY A N 1
ATOM 804 C CA . GLY A 1 101 ? -8.066 31.984 -8.108 1.00 53.97 101 GLY A CA 1
ATOM 805 C C . GLY A 1 101 ? -6.977 30.922 -7.946 1.00 53.97 101 GLY A C 1
ATOM 806 O O . GLY A 1 101 ? -7.258 29.728 -8.063 1.00 53.97 101 GLY A O 1
ATOM 807 N N . VAL A 1 102 ? -5.749 31.328 -7.606 1.00 57.19 102 VAL A N 1
ATOM 808 C CA . VAL A 1 102 ? -4.657 30.384 -7.324 1.00 57.19 102 VAL A CA 1
ATOM 809 C C . VAL A 1 102 ? -4.958 29.567 -6.070 1.00 57.19 102 VAL A C 1
ATOM 811 O O . VAL A 1 102 ? -4.766 28.354 -6.086 1.00 57.19 102 VAL A O 1
ATOM 814 N N . PHE A 1 103 ? -5.491 30.185 -5.013 1.00 56.31 103 PHE A N 1
ATOM 815 C CA . PHE A 1 103 ? -5.921 29.463 -3.819 1.00 56.31 103 PHE A CA 1
ATOM 816 C C . PHE A 1 103 ? -7.007 28.434 -4.146 1.00 56.31 103 PHE A C 1
ATOM 818 O O . PHE A 1 103 ? -6.860 27.268 -3.794 1.00 56.31 103 PHE A O 1
ATOM 825 N N . ALA A 1 104 ? -8.056 28.823 -4.875 1.00 54.94 104 ALA A N 1
ATOM 826 C CA . ALA A 1 104 ? -9.121 27.911 -5.284 1.00 54.94 104 ALA A CA 1
ATOM 827 C C . ALA A 1 104 ? -8.580 26.742 -6.126 1.00 54.94 104 ALA A C 1
ATOM 829 O O . ALA A 1 104 ? -8.973 25.594 -5.913 1.00 54.94 104 ALA A O 1
ATOM 830 N N . PHE A 1 105 ? -7.636 27.007 -7.033 1.00 59.91 105 PHE A N 1
ATOM 831 C CA . PHE A 1 105 ? -6.985 25.979 -7.844 1.00 59.91 105 PHE A CA 1
ATOM 832 C C . PHE A 1 105 ? -6.115 25.025 -7.012 1.00 59.91 105 PHE A C 1
ATOM 834 O O . PHE A 1 105 ? -6.216 23.806 -7.168 1.00 59.91 105 PHE A O 1
ATOM 841 N N . LEU A 1 106 ? -5.278 25.551 -6.112 1.00 55.81 106 LEU A N 1
ATOM 842 C CA . LEU A 1 106 ? -4.430 24.745 -5.228 1.00 55.81 106 LEU A CA 1
ATOM 843 C C . LEU A 1 106 ? -5.273 23.927 -4.247 1.00 55.81 106 LEU A C 1
ATOM 845 O O . LEU A 1 106 ? -5.018 22.737 -4.066 1.00 55.81 106 LEU A O 1
ATOM 849 N N . PHE A 1 107 ? -6.326 24.527 -3.689 1.00 56.62 107 PHE A N 1
ATOM 850 C CA . PHE A 1 107 ? -7.290 23.847 -2.837 1.00 56.62 107 PHE A CA 1
ATOM 851 C C . PHE A 1 107 ? -7.984 22.717 -3.600 1.00 56.62 107 PHE A C 1
ATOM 853 O O . PHE A 1 107 ? -7.936 21.571 -3.159 1.00 56.62 107 PHE A O 1
ATOM 860 N N . TYR A 1 108 ? -8.533 22.989 -4.788 1.00 59.62 108 TYR A N 1
ATOM 861 C CA . TYR A 1 108 ? -9.142 21.965 -5.636 1.00 59.62 108 TYR A CA 1
ATOM 862 C C . TYR A 1 108 ? -8.164 20.823 -5.937 1.00 59.62 108 TYR A C 1
ATOM 864 O O . TYR A 1 108 ? -8.493 19.655 -5.727 1.00 59.62 108 TYR A O 1
ATOM 872 N N . ARG A 1 109 ? -6.926 21.139 -6.333 1.00 59.00 109 ARG A N 1
ATOM 873 C CA . ARG A 1 109 ? -5.883 20.137 -6.592 1.00 59.00 109 ARG A CA 1
ATOM 874 C C . ARG A 1 109 ? -5.553 19.310 -5.348 1.00 59.00 109 ARG A C 1
ATOM 876 O O . ARG A 1 109 ? -5.399 18.097 -5.463 1.00 59.00 109 ARG A O 1
ATOM 883 N N . SER A 1 110 ? -5.496 19.931 -4.171 1.00 60.28 110 SER A N 1
ATOM 884 C CA . SER A 1 110 ? -5.261 19.230 -2.905 1.00 60.28 110 SER A CA 1
ATOM 885 C C . SER A 1 110 ? -6.384 18.246 -2.576 1.00 60.28 110 SER A C 1
ATOM 887 O O . SER A 1 110 ? -6.117 17.141 -2.114 1.00 60.28 110 SER A O 1
ATOM 889 N N . THR A 1 111 ? -7.639 18.579 -2.907 1.00 64.06 111 THR A N 1
ATOM 890 C CA . THR A 1 111 ? -8.767 17.674 -2.645 1.00 64.06 111 THR A CA 1
ATOM 891 C C . THR A 1 111 ? -8.674 16.381 -3.457 1.00 64.06 111 THR A C 1
ATOM 893 O O . THR A 1 111 ? -9.181 15.347 -3.016 1.00 64.06 111 THR A O 1
ATOM 896 N N . GLN A 1 112 ? -7.968 16.419 -4.593 1.00 68.25 112 GLN A N 1
ATOM 897 C CA . GLN A 1 112 ? -7.744 15.291 -5.496 1.00 68.25 112 GLN A CA 1
ATOM 898 C C . GLN A 1 112 ? -6.511 14.446 -5.158 1.00 68.25 112 GLN A C 1
ATOM 900 O O . GLN A 1 112 ? -6.307 13.401 -5.781 1.00 68.25 112 GLN A O 1
ATOM 905 N N . ILE A 1 113 ? -5.677 14.877 -4.213 1.00 71.12 113 ILE A N 1
ATOM 906 C CA . ILE A 1 113 ? -4.437 14.198 -3.839 1.00 71.12 113 ILE A CA 1
ATOM 907 C C . ILE A 1 113 ? -4.590 13.643 -2.419 1.00 71.12 113 ILE A C 1
ATOM 909 O O . ILE A 1 113 ? -5.196 14.261 -1.548 1.00 71.12 113 ILE A O 1
ATOM 913 N N . SER A 1 114 ? -4.091 12.434 -2.192 1.00 72.50 114 SER A N 1
ATOM 914 C CA . SER A 1 114 ? -4.003 11.796 -0.881 1.00 72.50 114 SER A CA 1
ATOM 915 C C . SER A 1 114 ? -2.569 11.361 -0.615 1.00 72.50 114 SER A C 1
ATOM 917 O O . SER A 1 114 ? -1.848 10.984 -1.543 1.00 72.50 114 SER A O 1
ATOM 919 N N . HIS A 1 115 ? -2.161 11.361 0.650 1.00 79.88 115 HIS A N 1
ATOM 920 C CA . HIS A 1 115 ? -0.888 10.762 1.032 1.00 79.88 115 HIS A CA 1
ATOM 921 C C . HIS A 1 115 ? -0.896 9.258 0.754 1.00 79.88 115 HIS A C 1
ATOM 923 O O . HIS A 1 115 ? -1.923 8.580 0.844 1.00 79.88 115 HIS A O 1
ATOM 929 N N . CYS A 1 116 ? 0.267 8.736 0.384 1.00 82.06 116 CYS A N 1
ATOM 930 C CA . CYS A 1 116 ? 0.458 7.311 0.197 1.00 82.06 116 CYS A CA 1
ATOM 931 C C . CYS A 1 116 ? 0.413 6.609 1.559 1.00 82.06 116 CYS A C 1
ATOM 933 O O . CYS A 1 116 ? 1.332 6.742 2.362 1.00 82.06 116 CYS A O 1
ATOM 935 N N . MET A 1 117 ? -0.643 5.839 1.800 1.00 82.56 117 MET A N 1
ATOM 936 C CA . MET A 1 117 ? -0.836 5.023 3.003 1.00 82.56 117 MET A CA 1
ATOM 937 C C . MET A 1 117 ? 0.253 3.960 3.198 1.00 82.56 117 MET A C 1
ATOM 939 O O . MET A 1 117 ? 0.505 3.565 4.329 1.00 82.56 117 MET A O 1
ATOM 943 N N . VAL A 1 118 ? 0.929 3.526 2.126 1.00 85.00 118 VAL A N 1
ATOM 944 C CA . VAL A 1 118 ? 2.005 2.524 2.213 1.00 85.00 118 VAL A CA 1
ATOM 945 C C . VAL A 1 118 ? 3.260 3.092 2.884 1.00 85.00 118 VAL A C 1
ATOM 947 O O . VAL A 1 118 ? 3.793 2.469 3.795 1.00 85.00 118 VAL A O 1
ATOM 950 N N . CYS A 1 119 ? 3.717 4.278 2.463 1.00 82.38 119 CYS A N 1
ATOM 951 C CA . CYS A 1 119 ? 4.903 4.944 3.026 1.00 82.38 119 CYS A CA 1
ATOM 952 C C . CYS A 1 119 ? 4.569 6.077 4.004 1.00 82.38 119 CYS A C 1
ATOM 954 O O . CYS A 1 119 ? 5.441 6.841 4.402 1.00 82.38 119 CYS A O 1
ATOM 956 N N . GLY A 1 120 ? 3.295 6.253 4.343 1.00 76.06 120 GLY A N 1
ATOM 957 C CA . GLY A 1 120 ? 2.834 7.320 5.223 1.00 76.06 120 GLY A CA 1
ATOM 958 C C . GLY A 1 120 ? 3.092 8.747 4.717 1.00 76.06 120 GLY A C 1
ATOM 959 O O . GLY A 1 120 ? 3.084 9.671 5.526 1.00 76.06 120 GLY A O 1
ATOM 960 N N . GLY A 1 121 ? 3.323 8.934 3.414 1.00 78.00 121 GLY A N 1
ATOM 961 C CA . GLY A 1 121 ? 3.672 10.227 2.812 1.00 78.00 121 GLY A CA 1
ATOM 962 C C . GLY A 1 121 ? 5.172 10.466 2.603 1.00 78.00 121 GLY A C 1
ATOM 963 O O . GLY A 1 121 ? 5.523 11.331 1.808 1.00 78.00 121 GLY A O 1
ATOM 964 N N . ASP A 1 122 ? 6.053 9.659 3.203 1.00 78.00 122 A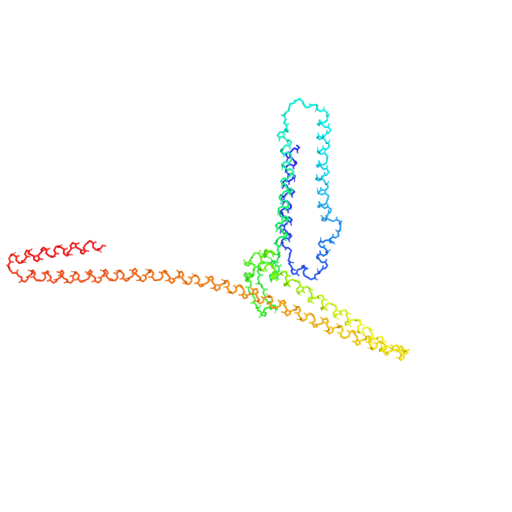SP A N 1
ATOM 965 C CA . ASP A 1 122 ? 7.509 9.891 3.167 1.00 78.00 122 ASP A CA 1
ATOM 966 C C . ASP A 1 122 ? 8.132 9.618 1.782 1.00 78.00 122 ASP A C 1
ATOM 968 O O . ASP A 1 122 ? 9.258 10.014 1.494 1.00 78.00 122 ASP A O 1
ATOM 972 N N . GLY A 1 123 ? 7.425 8.898 0.907 1.00 82.50 123 GLY A N 1
ATOM 973 C CA . GLY A 1 123 ? 7.933 8.488 -0.409 1.00 82.50 123 GLY A CA 1
ATOM 974 C C . GLY A 1 123 ? 8.982 7.370 -0.353 1.00 82.50 123 GLY A C 1
ATOM 975 O O . GLY A 1 123 ? 9.231 6.722 -1.367 1.00 82.50 123 GLY A O 1
ATOM 976 N N . ILE A 1 124 ? 9.521 7.079 0.825 1.00 87.25 124 ILE A N 1
ATOM 977 C CA . ILE A 1 124 ? 10.528 6.054 1.085 1.00 87.25 124 ILE A CA 1
ATOM 978 C C . ILE A 1 124 ? 9.921 4.967 1.978 1.00 87.25 124 ILE A C 1
ATOM 980 O O . ILE A 1 124 ? 9.098 5.246 2.846 1.00 87.25 124 ILE A O 1
ATOM 984 N N . MET A 1 125 ? 10.296 3.720 1.719 1.00 86.31 125 MET A N 1
ATOM 985 C CA . MET A 1 125 ? 9.969 2.547 2.521 1.00 86.31 125 MET A CA 1
ATOM 986 C C . MET A 1 125 ? 11.218 2.123 3.283 1.00 86.31 125 MET A C 1
ATOM 988 O O . MET A 1 125 ? 12.235 1.811 2.665 1.00 86.31 125 MET A O 1
ATOM 992 N N . ASP A 1 126 ? 11.132 2.106 4.608 1.00 87.00 126 ASP A N 1
ATOM 993 C CA . ASP A 1 126 ? 12.231 1.687 5.471 1.00 87.00 126 ASP A CA 1
ATOM 994 C C . ASP A 1 126 ? 11.707 0.850 6.643 1.00 87.00 126 ASP A C 1
ATOM 996 O O . ASP A 1 126 ? 10.709 1.202 7.283 1.00 87.00 126 ASP A O 1
ATOM 1000 N N . GLY A 1 127 ? 12.377 -0.270 6.896 1.00 88.31 127 GLY A N 1
ATOM 1001 C CA . GLY A 1 127 ? 12.029 -1.251 7.913 1.00 88.31 127 GLY A CA 1
ATOM 1002 C C . GLY A 1 127 ? 11.016 -2.310 7.471 1.00 88.31 127 GLY A C 1
ATOM 1003 O O . GLY A 1 127 ? 10.669 -2.473 6.298 1.00 88.31 127 GLY A O 1
ATOM 1004 N N . TYR A 1 128 ? 10.550 -3.076 8.456 1.00 86.38 128 TYR A N 1
ATOM 1005 C CA . TYR A 1 128 ? 9.633 -4.191 8.250 1.00 86.38 128 TYR A CA 1
ATOM 1006 C C . TYR A 1 128 ? 8.183 -3.726 8.092 1.00 86.38 128 TYR A C 1
ATOM 1008 O O . TYR A 1 128 ? 7.643 -3.038 8.961 1.00 86.38 128 TYR A O 1
ATOM 1016 N N . GLN A 1 129 ? 7.534 -4.150 7.006 1.00 86.19 129 GLN A N 1
ATOM 1017 C CA . GLN A 1 129 ? 6.126 -3.879 6.748 1.00 86.19 129 GLN A CA 1
ATOM 1018 C C . GLN A 1 129 ? 5.261 -5.091 7.110 1.00 86.19 129 GLN A C 1
ATOM 1020 O O . GLN A 1 129 ? 5.260 -6.107 6.411 1.00 86.19 129 GLN A O 1
ATOM 1025 N N . GLU A 1 130 ? 4.473 -4.965 8.180 1.00 85.00 130 GLU A N 1
ATOM 1026 C CA . GLU A 1 130 ? 3.703 -6.070 8.769 1.00 85.00 130 GLU A CA 1
ATOM 1027 C C . GLU A 1 130 ? 2.683 -6.679 7.798 1.00 85.00 130 GLU A C 1
ATOM 1029 O O . GLU A 1 130 ? 2.554 -7.901 7.722 1.00 85.00 130 GLU A O 1
ATOM 1034 N N . LEU A 1 131 ? 2.006 -5.838 7.010 1.00 85.62 131 LEU A N 1
ATOM 1035 C CA . LEU A 1 131 ? 0.958 -6.264 6.071 1.00 85.62 131 LEU A CA 1
ATOM 1036 C C . LEU A 1 131 ? 1.498 -7.075 4.881 1.00 85.62 131 LEU A C 1
ATOM 1038 O O . LEU A 1 131 ? 0.768 -7.889 4.319 1.00 85.62 131 LEU A O 1
ATOM 1042 N N . LEU A 1 132 ? 2.762 -6.858 4.499 1.00 85.69 132 LEU A N 1
ATOM 1043 C CA . LEU A 1 132 ? 3.444 -7.610 3.434 1.00 85.69 132 LEU A CA 1
ATOM 1044 C C . LEU A 1 132 ? 4.338 -8.723 3.976 1.00 85.69 132 LEU A C 1
ATOM 1046 O O . LEU A 1 132 ? 4.715 -9.620 3.229 1.00 85.69 132 LEU A O 1
ATOM 1050 N N . LYS A 1 133 ? 4.672 -8.675 5.270 1.00 87.06 133 LYS A N 1
ATOM 1051 C CA . LYS A 1 133 ? 5.698 -9.516 5.890 1.00 87.06 133 LYS A CA 1
ATOM 1052 C C . LYS A 1 133 ? 7.028 -9.434 5.138 1.00 87.06 133 LYS A C 1
ATOM 1054 O O . LYS A 1 133 ? 7.644 -10.446 4.816 1.00 87.06 133 LYS A O 1
ATOM 1059 N N . THR A 1 134 ? 7.432 -8.215 4.798 1.00 86.81 134 THR A N 1
ATOM 1060 C CA . THR A 1 134 ? 8.630 -7.941 3.996 1.00 86.81 134 THR A CA 1
ATOM 1061 C C . THR A 1 134 ? 9.392 -6.775 4.602 1.00 86.81 134 THR A C 1
ATOM 1063 O O . THR A 1 134 ? 8.785 -5.824 5.095 1.00 86.81 134 THR A O 1
ATOM 1066 N N . GLU A 1 135 ? 10.716 -6.864 4.578 1.00 89.94 135 GLU A N 1
ATOM 1067 C CA . GLU A 1 135 ? 11.618 -5.804 5.015 1.00 89.94 135 GLU A CA 1
ATOM 1068 C C . GLU A 1 135 ? 12.075 -4.976 3.816 1.00 89.94 135 GLU A C 1
ATOM 1070 O O . GLU A 1 135 ? 12.412 -5.529 2.770 1.00 89.94 135 GLU A O 1
ATOM 1075 N N . PHE A 1 136 ? 12.059 -3.657 3.978 1.00 89.31 136 PHE A N 1
ATOM 1076 C CA . PHE A 1 136 ? 12.498 -2.690 2.980 1.00 89.31 136 PHE A CA 1
ATOM 1077 C C . PHE A 1 136 ? 13.674 -1.899 3.547 1.00 89.31 136 PHE A C 1
ATOM 1079 O O . PHE A 1 136 ? 13.631 -1.487 4.704 1.00 89.31 136 PHE A O 1
ATOM 1086 N N . ASN A 1 137 ? 14.705 -1.663 2.738 1.00 89.94 137 ASN A N 1
ATOM 1087 C CA . ASN A 1 137 ? 15.920 -0.976 3.178 1.00 89.94 137 ASN A CA 1
ATOM 1088 C C . ASN A 1 137 ? 16.082 0.356 2.445 1.00 89.94 137 ASN A C 1
ATOM 1090 O O . ASN A 1 137 ? 16.740 0.419 1.406 1.00 89.94 137 ASN A O 1
ATOM 1094 N N . ASN A 1 138 ? 15.488 1.421 2.995 1.00 87.56 138 ASN A N 1
ATOM 1095 C CA . ASN A 1 138 ? 15.525 2.773 2.427 1.00 87.56 138 ASN A CA 1
ATOM 1096 C C . ASN A 1 138 ? 15.205 2.812 0.913 1.00 87.56 138 ASN A C 1
ATOM 1098 O O . ASN A 1 138 ? 15.899 3.436 0.105 1.00 87.56 138 ASN A O 1
ATOM 1102 N N . GLU A 1 139 ? 14.157 2.095 0.517 1.00 87.75 139 GLU A N 1
ATOM 1103 C CA . GLU A 1 139 ? 13.769 1.922 -0.880 1.00 87.75 139 GLU A CA 1
ATOM 1104 C C . GLU A 1 139 ? 12.739 2.970 -1.299 1.00 87.75 139 GLU A C 1
ATOM 1106 O O . GLU A 1 139 ? 11.942 3.461 -0.496 1.00 87.75 139 GLU A O 1
ATOM 1111 N N . LYS A 1 140 ? 12.690 3.308 -2.592 1.00 89.75 140 LYS A N 1
ATOM 1112 C CA . LYS A 1 140 ? 11.589 4.132 -3.108 1.00 89.75 140 LYS A CA 1
ATOM 1113 C C . LYS A 1 140 ? 10.279 3.380 -2.908 1.00 89.75 140 LYS A C 1
ATOM 1115 O O . LYS A 1 140 ? 10.165 2.217 -3.283 1.00 89.75 140 LYS A O 1
ATOM 1120 N N . CYS A 1 141 ? 9.265 4.059 -2.378 1.00 88.00 141 CYS A N 1
ATOM 1121 C CA . CYS A 1 141 ? 7.965 3.441 -2.178 1.00 88.00 141 CYS A CA 1
ATOM 1122 C C . CYS A 1 141 ? 7.408 2.932 -3.508 1.00 88.00 141 CYS A C 1
ATOM 1124 O O . CYS A 1 141 ? 7.133 3.723 -4.414 1.00 88.00 141 CYS A O 1
ATOM 1126 N N . PHE A 1 142 ? 7.200 1.618 -3.588 1.00 88.06 142 PHE A N 1
ATOM 1127 C CA . PHE A 1 142 ? 6.725 0.936 -4.788 1.00 88.06 142 PHE A CA 1
ATOM 1128 C C . PHE A 1 142 ? 5.376 1.474 -5.284 1.00 88.06 142 PHE A C 1
ATOM 1130 O O . PHE A 1 142 ? 5.092 1.465 -6.479 1.00 88.06 142 PHE A O 1
ATOM 1137 N N . CYS A 1 143 ? 4.548 1.999 -4.376 1.00 87.25 143 CYS A N 1
ATOM 1138 C CA . CYS A 1 143 ? 3.213 2.446 -4.730 1.00 87.25 143 CYS A CA 1
ATOM 1139 C C . CYS A 1 143 ? 3.147 3.887 -5.258 1.00 87.25 143 CYS A C 1
ATOM 1141 O O . CYS A 1 143 ? 2.395 4.166 -6.194 1.00 87.25 143 CYS A O 1
ATOM 1143 N N . CYS A 1 144 ? 3.885 4.822 -4.653 1.00 85.69 144 CYS A N 1
ATOM 1144 C CA . CYS A 1 144 ? 3.894 6.228 -5.080 1.00 85.69 144 CYS A CA 1
ATOM 1145 C C . CYS A 1 144 ? 5.141 6.602 -5.892 1.00 85.69 144 CYS A C 1
ATOM 1147 O O . CYS A 1 144 ? 5.311 7.766 -6.259 1.00 85.69 144 CYS A O 1
ATOM 1149 N N . SER A 1 145 ? 6.019 5.633 -6.158 1.00 86.25 145 SER A N 1
ATOM 1150 C CA . SER A 1 145 ? 7.268 5.800 -6.906 1.00 86.25 145 SER A CA 1
ATOM 1151 C C . SER A 1 145 ? 8.151 6.921 -6.343 1.00 86.25 145 SER A C 1
ATOM 1153 O O . SER A 1 145 ? 8.743 7.694 -7.095 1.00 86.25 145 SER A O 1
ATOM 1155 N N . GLY A 1 146 ? 8.201 7.066 -5.015 1.00 82.00 146 GLY A N 1
ATOM 1156 C CA . GLY A 1 146 ? 8.975 8.125 -4.356 1.00 82.00 146 GLY A CA 1
ATOM 1157 C C . GLY A 1 146 ? 8.266 9.471 -4.192 1.00 82.00 146 GLY A C 1
ATOM 1158 O O . GLY A 1 146 ? 8.819 10.362 -3.561 1.00 82.00 146 GLY A O 1
ATOM 1159 N N . LYS A 1 147 ? 7.050 9.651 -4.726 1.00 82.38 147 LYS A N 1
ATOM 1160 C CA . LYS A 1 147 ? 6.362 10.958 -4.719 1.00 82.38 147 LYS A CA 1
ATOM 1161 C C . LYS A 1 147 ? 5.697 11.322 -3.391 1.00 82.38 147 LYS A C 1
ATOM 1163 O O . LYS A 1 147 ? 5.237 12.447 -3.251 1.00 82.38 147 LYS A O 1
ATOM 1168 N N . GLY A 1 148 ? 5.516 10.364 -2.483 1.00 76.44 148 GLY A N 1
ATOM 1169 C CA . GLY A 1 148 ? 4.771 10.542 -1.225 1.00 76.44 148 GLY A CA 1
ATOM 1170 C C . GLY A 1 148 ? 3.247 10.660 -1.387 1.00 76.44 148 GLY A C 1
ATOM 1171 O O . GLY A 1 148 ? 2.500 10.272 -0.492 1.00 76.44 148 GLY A O 1
ATOM 1172 N N . ASN A 1 149 ? 2.770 11.084 -2.559 1.00 79.94 149 ASN A N 1
ATOM 1173 C CA . ASN A 1 149 ? 1.376 11.437 -2.816 1.00 79.94 149 ASN A CA 1
ATOM 1174 C C . ASN A 1 149 ? 0.779 10.652 -3.998 1.00 79.94 149 ASN A C 1
ATOM 1176 O O . ASN A 1 149 ? 1.472 10.325 -4.964 1.00 79.94 149 ASN A O 1
ATOM 1180 N N . ILE A 1 150 ? -0.526 10.375 -3.940 1.00 80.94 150 ILE A N 1
ATOM 1181 C CA . ILE A 1 150 ? -1.293 9.620 -4.943 1.00 80.94 150 ILE A CA 1
ATOM 1182 C C . ILE A 1 150 ? -2.553 10.408 -5.316 1.00 80.94 150 ILE A C 1
ATOM 1184 O O . ILE A 1 150 ? -3.153 11.086 -4.488 1.00 80.94 150 ILE A O 1
ATOM 1188 N N . ARG A 1 151 ? -2.974 10.342 -6.584 1.00 80.62 151 ARG A N 1
ATOM 1189 C CA . ARG A 1 151 ? -4.250 10.936 -7.014 1.00 80.62 151 ARG A CA 1
ATOM 1190 C C . ARG A 1 151 ? -5.411 10.049 -6.578 1.00 80.62 151 ARG A C 1
ATOM 1192 O O . ARG A 1 151 ? -5.466 8.897 -7.004 1.00 80.62 151 ARG A O 1
ATOM 1199 N N . LYS A 1 152 ? -6.380 10.592 -5.843 1.00 77.88 152 LYS A N 1
ATOM 1200 C CA . LYS A 1 152 ? -7.575 9.865 -5.373 1.00 77.88 152 LYS A CA 1
ATOM 1201 C C . LYS A 1 152 ? -8.406 9.270 -6.509 1.00 77.88 152 LYS A C 1
ATOM 1203 O O . LYS A 1 152 ? -8.951 8.185 -6.380 1.00 77.88 152 LYS A O 1
ATOM 1208 N N . THR A 1 153 ? -8.461 9.955 -7.650 1.00 80.50 153 THR A N 1
ATOM 1209 C CA . THR A 1 153 ? -9.212 9.497 -8.830 1.00 80.50 153 THR A CA 1
ATOM 1210 C C . THR A 1 153 ? -8.564 8.316 -9.553 1.00 80.50 153 THR A C 1
ATOM 1212 O O . THR A 1 153 ? -9.232 7.658 -10.349 1.00 80.50 153 THR A O 1
ATOM 1215 N N . SER A 1 154 ? -7.281 8.035 -9.293 1.00 85.31 154 SER A N 1
ATOM 1216 C CA . SER A 1 154 ? -6.587 6.887 -9.882 1.00 85.31 154 SER A CA 1
ATOM 1217 C C . SER A 1 154 ? -7.043 5.573 -9.247 1.00 85.31 154 SER A C 1
ATOM 1219 O O . SER A 1 154 ? -7.501 5.552 -8.106 1.00 85.31 154 SER A O 1
ATOM 1221 N N . GLU A 1 155 ? -6.876 4.460 -9.961 1.00 84.94 155 GLU A N 1
ATOM 1222 C CA . GLU A 1 155 ? -7.152 3.123 -9.421 1.00 84.94 155 GLU A CA 1
ATOM 1223 C C . GLU A 1 155 ? -6.345 2.853 -8.142 1.00 84.94 155 GLU A C 1
ATOM 1225 O O . GLU A 1 155 ? -6.914 2.476 -7.118 1.00 84.94 155 GLU A O 1
ATOM 1230 N N . LYS A 1 156 ? -5.046 3.188 -8.156 1.00 84.38 156 LYS A N 1
ATOM 1231 C CA . LYS A 1 156 ? -4.179 3.159 -6.967 1.00 84.38 156 LYS A CA 1
ATOM 1232 C C . LYS A 1 156 ? -4.762 4.001 -5.827 1.00 84.38 156 LYS A C 1
ATOM 1234 O O . LYS A 1 156 ? -4.784 3.543 -4.690 1.00 84.38 156 LYS A O 1
ATOM 1239 N N . GLY A 1 157 ? -5.282 5.193 -6.126 1.00 83.81 157 GLY A N 1
ATOM 1240 C CA . GLY A 1 157 ? -5.922 6.090 -5.156 1.00 83.81 157 GLY A CA 1
ATOM 1241 C C . GLY A 1 157 ? -7.155 5.493 -4.479 1.00 83.81 157 GLY A C 1
ATOM 1242 O O . GLY A 1 157 ? -7.267 5.565 -3.259 1.00 83.81 157 GLY A O 1
ATOM 1243 N N . LYS A 1 158 ? -8.030 4.825 -5.236 1.00 85.19 158 LYS A N 1
ATOM 1244 C CA . LYS A 1 158 ? -9.203 4.129 -4.678 1.00 85.19 158 LYS A CA 1
ATOM 1245 C C . LYS A 1 158 ? -8.801 2.992 -3.739 1.00 85.19 158 LYS A C 1
ATOM 1247 O O . LYS A 1 158 ? -9.385 2.827 -2.674 1.00 85.19 158 LYS A O 1
ATOM 1252 N N . ILE A 1 159 ? -7.771 2.228 -4.109 1.00 87.69 159 ILE A N 1
ATOM 1253 C CA . ILE A 1 159 ? -7.237 1.154 -3.258 1.00 87.69 159 ILE A CA 1
ATOM 1254 C C . ILE A 1 159 ? -6.623 1.733 -1.972 1.00 87.69 159 ILE A C 1
ATOM 1256 O O . ILE A 1 159 ? -6.749 1.129 -0.911 1.00 87.69 159 ILE A O 1
ATOM 1260 N N . HIS A 1 160 ? -6.007 2.918 -2.040 1.00 85.06 160 HIS A N 1
ATOM 1261 C CA . HIS A 1 160 ? -5.459 3.614 -0.870 1.00 85.06 160 HIS A CA 1
ATOM 1262 C C . HIS A 1 160 ? -6.528 4.089 0.103 1.00 85.06 160 HIS A C 1
ATOM 1264 O O . HIS A 1 160 ? -6.343 3.963 1.310 1.00 85.06 160 HIS A O 1
ATOM 1270 N N . GLU A 1 161 ? -7.627 4.627 -0.418 1.00 84.75 161 GLU A N 1
ATOM 1271 C CA . GLU A 1 161 ? -8.775 5.033 0.390 1.00 84.75 161 GLU A CA 1
ATOM 1272 C C . GLU A 1 161 ? -9.361 3.824 1.128 1.00 84.75 161 GLU A C 1
ATOM 1274 O O . GLU A 1 161 ? -9.457 3.839 2.352 1.00 84.75 161 GLU A O 1
ATOM 1279 N N . LEU A 1 162 ? -9.586 2.716 0.411 1.00 85.81 162 LEU A N 1
ATOM 1280 C CA . LEU A 1 162 ? -10.032 1.462 1.020 1.00 85.81 162 LEU A CA 1
ATOM 1281 C C . LEU A 1 162 ? -9.036 0.929 2.057 1.00 85.81 162 LEU A C 1
ATOM 1283 O O . LEU A 1 162 ? -9.451 0.464 3.115 1.00 85.81 162 LEU A O 1
ATOM 1287 N N . LEU A 1 163 ? -7.731 0.978 1.783 1.00 88.19 163 LEU A N 1
ATOM 1288 C CA . LEU A 1 163 ? -6.709 0.551 2.740 1.00 88.19 163 LEU A CA 1
ATOM 1289 C C . LEU A 1 163 ? -6.776 1.393 4.020 1.00 88.19 163 LEU A C 1
ATOM 1291 O O . LEU A 1 163 ? -6.743 0.838 5.116 1.00 88.19 163 LEU A O 1
ATOM 1295 N N . GLY A 1 164 ? -6.923 2.711 3.878 1.00 84.44 164 GLY A N 1
ATOM 1296 C CA . GLY A 1 164 ? -7.106 3.631 4.995 1.00 84.44 164 GLY A CA 1
ATOM 1297 C C . GLY A 1 164 ? -8.334 3.307 5.834 1.00 84.44 164 GLY A C 1
ATOM 1298 O O . GLY A 1 164 ? -8.217 3.146 7.047 1.00 84.44 164 GLY A O 1
ATOM 1299 N N . ASP A 1 165 ? -9.484 3.133 5.188 1.00 84.19 165 ASP A N 1
ATOM 1300 C CA . ASP A 1 165 ? -10.739 2.795 5.858 1.00 84.19 165 ASP A CA 1
ATOM 1301 C C . ASP A 1 165 ? -10.640 1.469 6.621 1.00 84.19 165 ASP A C 1
ATOM 1303 O O . ASP A 1 165 ? -11.057 1.380 7.775 1.00 84.19 165 ASP A O 1
ATOM 1307 N N . ASN A 1 166 ? -10.041 0.437 6.016 1.00 85.56 166 ASN A N 1
ATOM 1308 C CA . ASN A 1 166 ? -9.871 -0.861 6.671 1.00 85.56 166 ASN A CA 1
ATOM 1309 C C . ASN A 1 166 ? -8.958 -0.761 7.903 1.00 85.56 166 ASN A C 1
ATOM 1311 O O . ASN A 1 166 ? -9.299 -1.309 8.950 1.00 85.56 166 ASN A O 1
ATOM 1315 N N . LEU A 1 167 ? -7.842 -0.031 7.819 1.00 87.44 167 LEU A N 1
ATOM 1316 C CA . LEU A 1 167 ? -6.955 0.185 8.968 1.00 87.44 167 LEU A CA 1
ATOM 1317 C C . LEU A 1 167 ? -7.660 0.958 10.093 1.00 87.44 167 LEU A C 1
ATOM 1319 O O . LEU A 1 167 ? -7.582 0.563 11.257 1.00 87.44 167 LEU A O 1
ATOM 1323 N N . LEU A 1 168 ? -8.413 2.006 9.747 1.00 86.56 168 LEU A N 1
ATOM 1324 C CA . LEU A 1 168 ? -9.189 2.794 10.708 1.00 86.56 168 LEU A CA 1
ATOM 1325 C C . LEU A 1 168 ? -10.270 1.954 11.395 1.00 86.56 168 LEU A C 1
ATOM 1327 O O . LEU A 1 168 ? -10.396 1.977 12.622 1.00 86.56 168 LEU A O 1
ATOM 1331 N N . PHE A 1 169 ? -11.044 1.183 10.628 1.00 82.81 169 PHE A N 1
ATOM 1332 C CA . PHE A 1 169 ? -12.077 0.320 11.193 1.00 82.81 169 PHE A CA 1
ATOM 1333 C C . PHE A 1 169 ? -11.477 -0.783 12.052 1.00 82.81 169 PHE A C 1
ATOM 1335 O O . PHE A 1 169 ? -12.008 -1.051 13.130 1.00 82.81 169 PHE A O 1
ATOM 1342 N N . SER A 1 170 ? -10.368 -1.383 11.621 1.00 87.88 170 SER A N 1
ATOM 1343 C CA . SER A 1 170 ? -9.641 -2.382 12.398 1.00 87.88 170 SER A CA 1
ATOM 1344 C C . SER A 1 170 ? -9.277 -1.855 13.790 1.00 87.88 170 SER A C 1
ATOM 1346 O O . SER A 1 170 ? -9.646 -2.456 14.808 1.00 87.88 170 SER A O 1
ATOM 1348 N N . GLU A 1 171 ? -8.652 -0.678 13.851 1.00 88.75 171 GLU A N 1
ATOM 1349 C CA . GLU A 1 171 ? -8.277 -0.044 15.112 1.00 88.75 171 GLU A CA 1
ATOM 1350 C C . GLU A 1 171 ? -9.507 0.308 15.967 1.00 88.75 171 GLU A C 1
ATOM 1352 O O . GLU A 1 171 ? -9.525 0.088 17.185 1.00 88.75 171 GLU A O 1
ATOM 1357 N N . GLU A 1 172 ? -10.581 0.804 15.346 1.00 89.38 172 GLU A N 1
ATOM 1358 C CA . GLU A 1 172 ? -11.836 1.106 16.033 1.00 89.38 172 GLU A CA 1
ATOM 1359 C C . GLU A 1 172 ? -12.442 -0.145 16.694 1.00 89.38 172 GLU A C 1
ATOM 1361 O O . GLU A 1 172 ? -12.863 -0.093 17.859 1.00 89.38 172 GLU A O 1
ATOM 1366 N N . LYS A 1 173 ? -12.473 -1.284 15.983 1.00 91.31 173 LYS A N 1
ATOM 1367 C CA . LYS A 1 173 ? -12.984 -2.559 16.514 1.00 91.31 173 LYS A CA 1
ATOM 1368 C C . LYS A 1 173 ? -12.120 -3.069 17.662 1.00 91.31 173 LYS A C 1
ATOM 1370 O O . LYS A 1 173 ? -12.662 -3.437 18.708 1.00 91.31 173 LYS A O 1
ATOM 1375 N N . LEU A 1 174 ? -10.795 -2.999 17.532 1.00 92.75 174 LEU A N 1
ATOM 1376 C CA . LEU A 1 174 ? -9.868 -3.375 18.600 1.00 92.75 174 LEU A CA 1
ATOM 1377 C C . LEU A 1 174 ? -10.066 -2.508 19.854 1.00 92.75 174 LEU A C 1
ATOM 1379 O O . LEU A 1 174 ? -10.114 -3.013 20.980 1.00 92.75 174 LEU A O 1
ATOM 1383 N N . ASN A 1 175 ? -10.241 -1.199 19.679 1.00 92.12 175 ASN A N 1
ATOM 1384 C CA . ASN A 1 175 ? -10.490 -0.275 20.782 1.00 92.12 175 ASN A CA 1
ATOM 1385 C C . ASN A 1 175 ? -11.846 -0.527 21.459 1.00 92.12 175 ASN A C 1
ATOM 1387 O O . ASN A 1 175 ? -11.941 -0.462 22.690 1.00 92.12 175 ASN A O 1
ATOM 1391 N N . LYS A 1 176 ? -12.888 -0.871 20.693 1.00 93.69 176 LYS A N 1
ATOM 1392 C CA . LYS A 1 176 ? -14.184 -1.309 21.239 1.00 93.69 176 LYS A CA 1
ATOM 1393 C C . LYS A 1 176 ? -14.054 -2.610 22.033 1.00 93.69 176 LYS A C 1
ATOM 1395 O O . LYS A 1 176 ? -14.548 -2.662 23.160 1.00 93.69 176 LYS A O 1
ATOM 1400 N N . ALA A 1 177 ? -13.329 -3.606 21.523 1.00 93.94 177 ALA A N 1
ATOM 1401 C CA . ALA A 1 177 ? -13.062 -4.855 22.240 1.00 93.94 177 ALA A CA 1
ATOM 1402 C C . ALA A 1 177 ? -12.317 -4.612 23.567 1.00 93.94 177 ALA A C 1
ATOM 1404 O O . ALA A 1 177 ? -12.717 -5.128 24.610 1.00 93.94 177 ALA A O 1
ATOM 1405 N N . LYS A 1 178 ? -11.290 -3.747 23.567 1.00 93.88 178 LYS A N 1
ATOM 1406 C CA . LYS A 1 178 ? -10.558 -3.345 24.785 1.00 93.88 178 LYS A CA 1
ATOM 1407 C C . LYS A 1 178 ? -11.464 -2.660 25.815 1.00 93.88 178 LYS A C 1
ATOM 1409 O O . LYS A 1 178 ? -11.315 -2.905 27.012 1.00 93.88 178 LYS A O 1
ATOM 1414 N N . LYS A 1 179 ? -12.398 -1.804 25.381 1.00 94.81 179 LYS A N 1
ATOM 1415 C CA . LYS A 1 179 ? -13.384 -1.163 26.274 1.00 94.81 179 LYS A CA 1
ATOM 1416 C C . LYS A 1 179 ? -14.344 -2.186 26.878 1.00 94.81 179 LYS A C 1
ATOM 1418 O O . LYS A 1 179 ? -14.533 -2.180 28.089 1.00 94.81 179 LYS A O 1
ATOM 1423 N N . LEU A 1 180 ? -14.888 -3.088 26.060 1.00 93.69 180 LEU A N 1
ATOM 1424 C CA . LEU A 1 180 ? -15.764 -4.163 26.533 1.00 93.69 180 LEU A CA 1
ATOM 1425 C C . LEU A 1 180 ? -15.051 -5.082 27.531 1.00 93.69 180 LEU A C 1
ATOM 1427 O O . LEU A 1 180 ? -15.637 -5.416 28.556 1.00 93.69 180 LEU A O 1
ATOM 1431 N N . LYS A 1 181 ? -13.769 -5.401 27.299 1.00 94.69 181 LYS A N 1
ATOM 1432 C CA . LYS A 1 181 ? -12.944 -6.164 28.247 1.00 94.69 181 LYS A CA 1
ATOM 1433 C C . LYS A 1 181 ? -12.871 -5.478 29.610 1.00 94.69 181 LYS A C 1
ATOM 1435 O O . LYS A 1 181 ? -13.167 -6.103 30.619 1.00 94.69 181 LYS A O 1
ATOM 1440 N N . LYS A 1 182 ? -12.576 -4.174 29.637 1.00 94.62 182 LYS A N 1
ATOM 1441 C CA . LYS A 1 182 ? -12.546 -3.395 30.887 1.00 94.62 182 LYS A CA 1
ATOM 1442 C C . LYS A 1 182 ? -13.891 -3.411 31.619 1.00 94.62 182 LYS A C 1
ATOM 1444 O O . LYS A 1 182 ? -13.906 -3.493 32.842 1.00 94.62 182 LYS A O 1
ATOM 1449 N N . GLU A 1 183 ? -15.010 -3.319 30.903 1.00 91.69 183 GLU A N 1
ATOM 1450 C CA . GLU A 1 183 ? -16.343 -3.376 31.521 1.00 91.69 183 GLU A CA 1
ATOM 1451 C C . GLU A 1 183 ? -16.698 -4.783 32.026 1.00 91.69 183 GLU A C 1
ATOM 1453 O O . GLU A 1 183 ? -17.251 -4.913 33.118 1.00 91.69 183 GLU A O 1
ATOM 1458 N N . LYS A 1 184 ? -16.317 -5.836 31.290 1.00 92.00 184 LYS A N 1
ATOM 1459 C CA . LYS A 1 184 ? -16.441 -7.229 31.742 1.00 92.00 184 LYS A CA 1
ATOM 1460 C C . LYS A 1 184 ? -15.660 -7.457 33.033 1.00 92.00 184 LYS A C 1
ATOM 1462 O O . LYS A 1 184 ? -16.228 -7.965 33.994 1.00 92.00 184 LYS A O 1
ATOM 1467 N N . ASP A 1 185 ? -14.398 -7.037 33.067 1.00 91.69 185 ASP A N 1
ATOM 1468 C CA . ASP A 1 185 ? -13.521 -7.216 34.224 1.00 91.69 185 ASP A CA 1
ATOM 1469 C C . ASP A 1 185 ? -14.099 -6.490 35.449 1.00 91.69 185 ASP A C 1
ATOM 1471 O O . ASP A 1 185 ? -14.226 -7.093 36.509 1.00 91.69 185 ASP A O 1
ATOM 1475 N N . LYS A 1 186 ? -14.589 -5.249 35.292 1.00 89.75 186 LYS A N 1
ATOM 1476 C CA . LYS A 1 186 ? -15.289 -4.516 36.368 1.00 89.75 186 LYS A CA 1
ATOM 1477 C C . LYS A 1 186 ? -16.522 -5.252 36.898 1.00 89.75 186 LYS A C 1
ATOM 1479 O O . LYS A 1 186 ? -16.801 -5.179 38.094 1.00 89.75 186 LYS A O 1
ATOM 1484 N N . LEU A 1 187 ? -17.304 -5.890 36.024 1.00 86.94 187 LEU A N 1
ATOM 1485 C CA . LEU A 1 187 ? -18.485 -6.658 36.431 1.00 86.94 187 LEU A CA 1
ATOM 1486 C C . LEU A 1 187 ? -18.091 -7.926 37.192 1.00 86.94 187 LEU A C 1
ATOM 1488 O O . LEU A 1 187 ? -18.715 -8.223 38.208 1.00 86.94 187 LEU A O 1
ATOM 1492 N N . LEU A 1 188 ? -17.039 -8.620 36.750 1.00 87.00 188 LEU A N 1
ATOM 1493 C CA . LEU A 1 188 ? -16.495 -9.790 37.442 1.00 87.00 188 LEU A CA 1
ATOM 1494 C C . LEU A 1 188 ? -15.952 -9.422 38.826 1.00 87.00 188 LEU A C 1
ATOM 1496 O O . LEU A 1 188 ? -16.332 -10.050 39.806 1.00 87.00 188 LEU A O 1
ATOM 1500 N N . THR A 1 189 ? -15.192 -8.329 38.952 1.00 86.81 189 THR A N 1
ATOM 1501 C CA . THR A 1 189 ? -14.703 -7.874 40.266 1.00 86.81 189 THR A CA 1
ATOM 1502 C C . THR A 1 189 ? -15.853 -7.515 41.215 1.00 86.81 189 THR A C 1
ATOM 1504 O O . THR A 1 189 ? -15.776 -7.768 42.414 1.00 86.81 189 THR A O 1
ATOM 1507 N N . LYS A 1 190 ? -16.953 -6.943 40.700 1.00 81.69 190 LYS A N 1
ATOM 1508 C CA . LYS A 1 190 ? -18.162 -6.674 41.502 1.00 81.69 190 LYS A CA 1
ATOM 1509 C C . LYS A 1 190 ? -18.871 -7.956 41.939 1.00 81.69 190 LYS A C 1
ATOM 1511 O O . LYS A 1 190 ? -19.376 -7.996 43.055 1.00 81.69 190 LYS A O 1
ATOM 1516 N N . LEU A 1 191 ? -18.911 -8.973 41.080 1.00 82.38 191 LEU A N 1
ATOM 1517 C CA . LEU A 1 191 ? -19.452 -10.298 41.401 1.00 82.38 191 LEU A CA 1
ATOM 1518 C C . LEU A 1 191 ? -18.618 -11.027 42.465 1.00 82.38 191 LEU A C 1
ATOM 1520 O O . LEU A 1 191 ? -19.187 -11.736 43.288 1.00 82.38 191 LEU A O 1
ATOM 1524 N N . GLU A 1 192 ? -17.297 -10.849 42.444 1.00 81.00 192 GLU A N 1
ATOM 1525 C CA . GLU A 1 192 ? -16.347 -11.463 43.382 1.00 81.00 192 GLU A CA 1
ATOM 1526 C C . GLU A 1 192 ? -16.241 -10.714 44.722 1.00 81.00 192 GLU A C 1
ATOM 1528 O O . GLU A 1 192 ? -15.785 -11.283 45.711 1.00 81.00 192 GLU A O 1
ATOM 1533 N N . SER A 1 193 ? -16.666 -9.446 44.781 1.00 78.56 193 SER A N 1
ATOM 1534 C CA . SER A 1 193 ? -16.659 -8.661 46.021 1.00 78.56 193 SER A CA 1
ATOM 1535 C C . SER A 1 193 ? -17.654 -9.208 47.059 1.00 78.56 193 SER A C 1
ATOM 1537 O O . SER A 1 193 ? -18.757 -9.614 46.702 1.00 78.56 193 SER A O 1
ATOM 1539 N N . GLU A 1 194 ? -17.300 -9.169 48.353 1.00 56.88 194 GLU A N 1
ATOM 1540 C CA . GLU A 1 194 ? -18.050 -9.743 49.500 1.00 56.88 194 GLU A CA 1
ATOM 1541 C C . GLU A 1 194 ? -19.439 -9.119 49.783 1.00 56.88 194 GLU A C 1
ATOM 1543 O O . GLU A 1 194 ? -20.031 -9.296 50.851 1.00 56.88 194 GLU A O 1
ATOM 1548 N N . VAL A 1 195 ? -20.005 -8.378 48.835 1.00 63.16 195 VAL A N 1
ATOM 1549 C CA . VAL A 1 195 ? -21.362 -7.850 48.944 1.00 63.16 195 VAL A CA 1
ATOM 1550 C C . VAL A 1 195 ? -22.343 -9.011 48.776 1.00 63.16 195 VAL A C 1
ATOM 1552 O O . VAL A 1 195 ? -22.289 -9.744 47.792 1.00 63.16 195 VAL A O 1
ATOM 1555 N N . LYS A 1 196 ? -23.284 -9.176 49.718 1.00 69.94 196 LYS A N 1
ATOM 1556 C CA . LYS A 1 196 ? -24.415 -10.114 49.586 1.00 69.94 196 LYS A CA 1
ATOM 1557 C C . LYS A 1 196 ? -25.327 -9.678 48.432 1.00 69.94 196 LYS A C 1
ATOM 1559 O O . LYS A 1 196 ? -26.347 -9.024 48.638 1.00 69.94 196 LYS A O 1
ATOM 1564 N N . ILE A 1 197 ? -24.939 -10.016 47.208 1.00 72.94 197 ILE A N 1
ATOM 1565 C CA . ILE A 1 197 ? -25.738 -9.821 46.003 1.00 72.94 197 ILE A CA 1
ATOM 1566 C C . ILE A 1 197 ? -26.831 -10.896 45.997 1.00 72.94 197 ILE A C 1
ATOM 1568 O O . ILE A 1 197 ? -26.559 -12.080 46.181 1.00 72.94 197 ILE A O 1
ATOM 1572 N N . ASN A 1 198 ? -28.083 -10.483 45.802 1.00 83.88 198 ASN A N 1
ATOM 1573 C CA . ASN A 1 198 ? -29.211 -11.401 45.636 1.00 83.88 198 ASN A CA 1
ATOM 1574 C C . ASN A 1 198 ? -28.967 -12.322 44.420 1.00 83.88 198 ASN A C 1
ATOM 1576 O O . ASN A 1 198 ? -28.524 -11.845 43.376 1.00 83.88 198 ASN A O 1
ATOM 1580 N N . GLU A 1 199 ? -29.298 -13.612 44.518 1.00 83.50 199 GLU A N 1
ATOM 1581 C CA . GLU A 1 199 ? -29.101 -14.593 43.438 1.00 83.50 199 GLU A CA 1
ATOM 1582 C C . GLU A 1 199 ? -29.754 -14.189 42.103 1.00 83.50 199 GLU A C 1
ATOM 1584 O O . GLU A 1 199 ? -29.183 -14.415 41.037 1.00 83.50 199 GLU A O 1
ATOM 1589 N N . SER A 1 200 ? -30.893 -13.489 42.132 1.00 84.38 200 SER A N 1
ATOM 1590 C CA . SER A 1 200 ? -31.502 -12.934 40.910 1.00 84.38 200 SER A CA 1
ATOM 1591 C C . SER A 1 200 ? -30.592 -11.905 40.217 1.00 84.38 200 SER A C 1
ATOM 1593 O O . SER A 1 200 ? -30.392 -11.936 39.001 1.00 84.38 200 SER A O 1
ATOM 1595 N N . VAL A 1 201 ? -29.960 -11.027 41.003 1.00 84.06 201 VAL A N 1
ATOM 1596 C CA . VAL A 1 201 ? -29.029 -10.005 40.501 1.00 84.06 201 VAL A CA 1
ATOM 1597 C C . VAL A 1 201 ? -27.734 -10.654 40.015 1.00 84.06 201 VAL A C 1
ATOM 1599 O O . VAL A 1 201 ? -27.212 -10.265 38.974 1.00 84.06 201 VAL A O 1
ATOM 1602 N N . LYS A 1 202 ? -27.246 -11.680 40.716 1.00 84.56 202 LYS A N 1
ATOM 1603 C CA . LYS A 1 202 ? -26.064 -12.455 40.320 1.00 84.56 202 LYS A CA 1
ATOM 1604 C C . LYS A 1 202 ? -26.273 -13.170 38.984 1.00 84.56 202 LYS A C 1
ATOM 1606 O O . LYS A 1 202 ? -25.434 -13.040 38.098 1.00 84.56 202 LYS A O 1
ATOM 1611 N N . SER A 1 203 ? -27.411 -13.839 38.800 1.00 86.81 203 SER A N 1
ATOM 1612 C CA . SER A 1 203 ? -27.785 -14.467 37.525 1.00 86.81 203 SER A CA 1
ATOM 1613 C C . SER A 1 203 ? -27.843 -13.449 36.378 1.00 86.81 203 SER A C 1
ATOM 1615 O O . SER A 1 203 ? -27.261 -13.669 35.315 1.00 86.81 203 SER A O 1
ATOM 1617 N N . HIS A 1 204 ? -28.454 -12.282 36.605 1.00 87.50 204 HIS A N 1
ATOM 1618 C CA . HIS A 1 204 ? -28.524 -11.229 35.590 1.00 87.50 204 HIS A CA 1
ATOM 1619 C C . HIS A 1 204 ? -27.143 -10.645 35.240 1.00 87.50 204 HIS A C 1
ATOM 1621 O O . HIS A 1 204 ? -26.850 -10.401 34.069 1.00 87.50 204 HIS A O 1
ATOM 1627 N N . LEU A 1 205 ? -26.268 -10.463 36.234 1.00 85.69 205 LEU A N 1
ATOM 1628 C CA . LEU A 1 205 ? -24.887 -10.025 36.017 1.00 85.69 205 LEU A CA 1
ATOM 1629 C C . LEU A 1 205 ? -24.078 -11.064 35.229 1.00 85.69 205 LEU A C 1
ATOM 1631 O O . LEU A 1 205 ? -23.347 -10.678 34.320 1.00 85.69 205 LEU A O 1
ATOM 1635 N N . LEU A 1 206 ? -24.254 -12.361 35.504 1.00 87.31 206 LEU A N 1
ATOM 1636 C CA . LEU A 1 206 ? -23.618 -13.437 34.736 1.00 87.31 206 LEU A CA 1
ATOM 1637 C C . LEU A 1 206 ? -24.078 -13.433 33.269 1.00 87.31 206 LEU A C 1
ATOM 1639 O O . LEU A 1 206 ? -23.241 -13.415 32.365 1.00 87.31 206 LEU A O 1
ATOM 1643 N N . GLN A 1 207 ? -25.385 -13.324 33.016 1.00 90.62 207 GLN A N 1
ATOM 1644 C CA . GLN A 1 207 ? -25.917 -13.183 31.652 1.00 90.62 207 GLN A CA 1
ATOM 1645 C C . GLN A 1 207 ? -25.363 -11.942 30.938 1.00 90.62 207 GLN A C 1
ATOM 1647 O O . GLN A 1 207 ? -25.079 -11.975 29.740 1.00 90.62 207 GLN A O 1
ATOM 1652 N N . LEU A 1 208 ? -25.195 -10.828 31.656 1.00 90.69 208 LEU A N 1
ATOM 1653 C CA . LEU A 1 208 ? -24.601 -9.618 31.093 1.00 90.69 208 LEU A CA 1
ATOM 1654 C C . LEU A 1 208 ? -23.119 -9.825 30.751 1.00 90.69 208 LEU A C 1
ATOM 1656 O O . LEU A 1 208 ? -22.685 -9.403 29.680 1.00 90.69 208 LEU A O 1
ATOM 1660 N N . THR A 1 209 ? -22.351 -10.501 31.612 1.00 91.44 209 THR A N 1
ATOM 1661 C CA . THR A 1 209 ? -20.941 -10.816 31.326 1.00 91.44 209 THR A CA 1
ATOM 1662 C C . THR A 1 209 ? -20.780 -11.730 30.115 1.00 91.44 209 THR A C 1
ATOM 1664 O O . THR A 1 209 ? -19.863 -11.518 29.321 1.00 91.44 209 THR A O 1
ATOM 1667 N N . GLU A 1 210 ? -21.691 -12.685 29.919 1.00 92.69 210 GLU A N 1
ATOM 1668 C CA . GLU A 1 210 ? -21.724 -13.546 28.734 1.00 92.69 210 GLU A CA 1
ATOM 1669 C C . GLU A 1 210 ? -22.055 -12.744 27.467 1.00 92.69 210 GLU A C 1
ATOM 1671 O O . GLU A 1 210 ? -21.345 -12.834 26.467 1.00 92.69 210 GLU A O 1
ATOM 1676 N N . LYS A 1 211 ? -23.060 -11.857 27.520 1.00 94.06 211 LYS A N 1
ATOM 1677 C CA . LYS A 1 211 ? -23.373 -10.945 26.405 1.00 94.06 211 LYS A CA 1
ATOM 1678 C C . LYS A 1 211 ? -22.191 -10.047 26.039 1.00 94.06 211 LYS A C 1
ATOM 1680 O O . LYS A 1 211 ? -21.942 -9.830 24.854 1.00 94.06 211 LYS A O 1
ATOM 1685 N N . ILE A 1 212 ? -21.463 -9.529 27.031 1.00 93.50 212 ILE A N 1
ATOM 1686 C CA . ILE A 1 212 ? -20.260 -8.717 26.797 1.00 93.50 212 ILE A CA 1
ATOM 1687 C C . ILE A 1 212 ? -19.150 -9.562 26.165 1.00 93.50 212 ILE A C 1
ATOM 1689 O O . ILE A 1 212 ? -18.493 -9.076 25.248 1.00 93.50 212 ILE A O 1
ATOM 1693 N N . ALA A 1 213 ? -18.960 -10.811 26.602 1.00 93.06 213 ALA A N 1
ATOM 1694 C CA . ALA A 1 213 ? -17.992 -11.725 25.997 1.00 93.06 213 ALA A CA 1
ATOM 1695 C C . ALA A 1 213 ? -18.321 -11.994 24.518 1.00 93.06 213 ALA A C 1
ATOM 1697 O O . ALA A 1 213 ? -17.473 -11.768 23.661 1.00 93.06 213 ALA A O 1
ATOM 1698 N N . ASN A 1 214 ? -19.577 -12.319 24.200 1.00 94.75 214 ASN A N 1
ATOM 1699 C CA . ASN A 1 214 ? -20.013 -12.532 22.816 1.00 94.75 214 ASN A CA 1
ATOM 1700 C C . ASN A 1 214 ? -19.821 -11.276 21.947 1.00 94.75 214 ASN A C 1
ATOM 1702 O O . ASN A 1 214 ? -19.408 -11.358 20.791 1.00 94.75 214 ASN A O 1
ATOM 1706 N N . GLN A 1 215 ? -20.091 -10.087 22.500 1.00 94.69 215 GLN A N 1
ATOM 1707 C CA . GLN A 1 215 ? -19.826 -8.826 21.804 1.00 94.69 215 GLN A CA 1
ATOM 1708 C C . GLN A 1 215 ? -18.328 -8.572 21.615 1.00 94.69 215 GLN A C 1
ATOM 1710 O O . GLN A 1 215 ? -17.939 -8.091 20.555 1.00 94.69 215 GLN A O 1
ATOM 1715 N N . MET A 1 216 ? -17.479 -8.898 22.595 1.00 95.4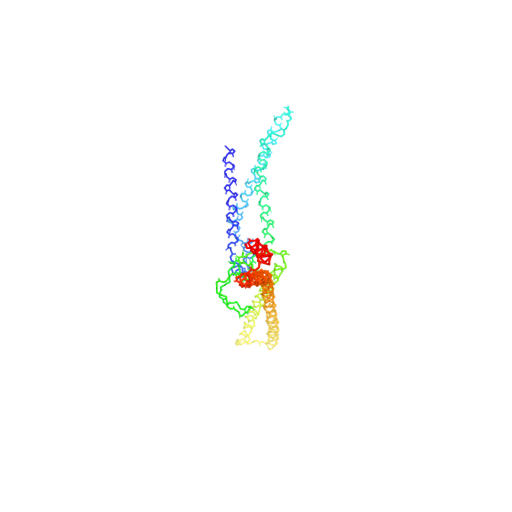4 216 MET A N 1
ATOM 1716 C CA . MET A 1 216 ? -16.023 -8.822 22.436 1.00 95.44 216 MET A CA 1
ATOM 1717 C C . MET A 1 216 ? -15.543 -9.713 21.297 1.00 95.44 216 MET A C 1
ATOM 1719 O O . MET A 1 216 ? -14.805 -9.227 20.443 1.00 95.44 216 MET A O 1
ATOM 1723 N N . ASP A 1 217 ? -15.989 -10.967 21.258 1.00 94.19 217 ASP A N 1
ATOM 1724 C CA . ASP A 1 217 ? -15.596 -11.926 20.225 1.00 94.19 217 ASP A CA 1
ATOM 1725 C C . ASP A 1 217 ? -16.023 -11.443 18.836 1.00 94.19 217 ASP A C 1
ATOM 1727 O O . ASP A 1 217 ? -15.233 -11.488 17.894 1.00 94.19 217 ASP A O 1
ATOM 1731 N N . TYR A 1 218 ? -17.221 -10.862 18.718 1.00 94.88 218 TYR A N 1
ATOM 1732 C CA . TYR A 1 218 ? -17.669 -10.219 17.483 1.00 94.88 218 TYR A CA 1
ATOM 1733 C C . TYR A 1 218 ? -16.772 -9.039 17.068 1.00 94.88 218 TYR A C 1
ATOM 1735 O O . TYR A 1 218 ? -16.391 -8.935 15.902 1.00 94.88 218 TYR A O 1
ATOM 1743 N N . GLN A 1 219 ? -16.403 -8.149 18.000 1.00 93.88 219 GLN A N 1
ATOM 1744 C CA . GLN A 1 219 ? -15.501 -7.033 17.680 1.00 93.88 219 GLN A CA 1
ATOM 1745 C C . GLN A 1 219 ? -14.102 -7.532 17.279 1.00 93.88 219 GLN A C 1
ATOM 1747 O O . GLN A 1 219 ? -13.512 -6.982 16.354 1.00 93.88 219 GLN A O 1
ATOM 1752 N N . LEU A 1 220 ? -13.578 -8.575 17.930 1.00 94.69 220 LEU A N 1
ATOM 1753 C CA . LEU A 1 220 ? -12.285 -9.175 17.583 1.00 94.69 220 LEU A CA 1
ATOM 1754 C C . LEU A 1 220 ? -12.324 -9.870 16.216 1.00 94.69 220 LEU A C 1
ATOM 1756 O O . LEU A 1 220 ? -11.400 -9.709 15.423 1.00 94.69 220 LEU A O 1
ATOM 1760 N N . ALA A 1 221 ? -13.408 -10.578 15.898 1.00 93.50 221 ALA A N 1
ATOM 1761 C CA . ALA A 1 221 ? -13.608 -11.156 14.573 1.00 93.50 221 ALA A CA 1
ATOM 1762 C C . ALA A 1 221 ? -13.663 -10.069 13.485 1.00 93.50 221 ALA A C 1
ATOM 1764 O O . ALA A 1 221 ? -13.038 -10.213 12.435 1.00 93.50 221 ALA A O 1
ATOM 1765 N N . ALA A 1 222 ? -14.354 -8.955 13.752 1.00 89.00 222 ALA A N 1
ATOM 1766 C CA . ALA A 1 222 ? -14.404 -7.817 12.839 1.00 89.00 222 ALA A CA 1
ATOM 1767 C C . ALA A 1 222 ? -13.029 -7.145 12.666 1.00 89.00 222 ALA A C 1
ATOM 1769 O O . ALA A 1 222 ? -12.650 -6.835 11.542 1.00 89.00 222 ALA A O 1
ATOM 1770 N N . HIS A 1 223 ? -12.263 -6.965 13.746 1.00 93.38 223 HIS A N 1
ATOM 1771 C CA . HIS A 1 223 ? -10.876 -6.483 13.695 1.00 93.38 223 HIS A CA 1
ATOM 1772 C C . HIS A 1 223 ? -10.013 -7.359 12.771 1.00 93.38 223 HIS A C 1
ATOM 1774 O O . HIS A 1 223 ? -9.438 -6.853 11.810 1.00 93.38 223 HIS A O 1
ATOM 1780 N N . ASN A 1 224 ? -10.034 -8.680 12.976 1.00 92.00 224 ASN A N 1
ATOM 1781 C CA . ASN A 1 224 ? -9.287 -9.629 12.147 1.00 92.00 224 ASN A CA 1
ATOM 1782 C C . ASN A 1 224 ? -9.712 -9.588 10.670 1.00 92.00 224 ASN A C 1
ATOM 1784 O O . ASN A 1 224 ? -8.879 -9.739 9.777 1.00 92.00 224 ASN A O 1
ATOM 1788 N N . PHE A 1 225 ? -11.006 -9.394 10.398 1.00 93.62 225 PHE A N 1
ATOM 1789 C CA . PHE A 1 225 ? -11.511 -9.243 9.035 1.00 93.62 225 PHE A CA 1
ATOM 1790 C C . PHE A 1 225 ? -10.920 -8.006 8.347 1.00 93.62 225 PHE A C 1
ATOM 1792 O O . PHE A 1 225 ? -10.427 -8.115 7.223 1.00 93.62 225 PHE A O 1
ATOM 1799 N N . TYR A 1 226 ? -10.942 -6.851 9.018 1.00 89.50 226 TYR A N 1
ATOM 1800 C CA . TYR A 1 226 ? -10.409 -5.606 8.463 1.00 89.50 226 TYR A CA 1
ATOM 1801 C C . TYR A 1 226 ? -8.881 -5.648 8.295 1.00 89.50 226 TYR A C 1
ATOM 1803 O O . TYR A 1 226 ? -8.381 -5.197 7.266 1.00 89.50 226 TYR A O 1
ATOM 1811 N N . ASP A 1 227 ? -8.143 -6.268 9.220 1.00 90.75 227 ASP A N 1
ATOM 1812 C CA . ASP A 1 227 ? -6.692 -6.480 9.078 1.00 90.75 227 ASP A CA 1
ATOM 1813 C C . ASP A 1 227 ? -6.345 -7.396 7.900 1.00 90.75 227 ASP A C 1
ATOM 1815 O O . ASP A 1 227 ? -5.417 -7.128 7.127 1.00 90.75 227 ASP A O 1
ATOM 1819 N N . LEU A 1 228 ? -7.116 -8.470 7.713 1.00 90.75 228 LEU A N 1
ATOM 1820 C CA . LEU A 1 228 ? -6.944 -9.359 6.569 1.00 90.75 228 LEU A CA 1
ATOM 1821 C C . LEU A 1 228 ? -7.261 -8.638 5.253 1.00 90.75 228 LEU A C 1
ATOM 1823 O O . LEU A 1 228 ? -6.550 -8.824 4.263 1.00 90.75 228 LEU A O 1
ATOM 1827 N N . ALA A 1 229 ? -8.312 -7.817 5.227 1.00 90.25 229 ALA A N 1
ATOM 1828 C CA . ALA A 1 229 ? -8.661 -7.008 4.067 1.00 90.25 229 ALA A CA 1
ATOM 1829 C C . ALA A 1 229 ? -7.555 -5.990 3.740 1.00 90.25 229 ALA A C 1
ATOM 1831 O O . ALA A 1 229 ? -7.126 -5.922 2.588 1.00 90.25 229 ALA A O 1
ATOM 1832 N N . ALA A 1 230 ? -7.024 -5.281 4.741 1.00 91.19 230 ALA A N 1
ATOM 1833 C CA . ALA A 1 230 ? -5.892 -4.369 4.582 1.00 91.19 230 ALA A CA 1
ATOM 1834 C C . ALA A 1 230 ? -4.648 -5.088 4.031 1.00 91.19 230 ALA A C 1
ATOM 1836 O O . ALA A 1 230 ? -4.028 -4.615 3.078 1.00 91.19 230 ALA A O 1
ATOM 1837 N N . SER A 1 231 ? -4.335 -6.276 4.556 1.00 91.06 231 SER A N 1
ATOM 1838 C CA . SER A 1 231 ? -3.219 -7.101 4.073 1.00 91.06 231 SER A CA 1
ATOM 1839 C C . SER A 1 231 ? -3.401 -7.498 2.604 1.00 91.06 231 SER A C 1
ATOM 1841 O O . SER A 1 231 ? -2.481 -7.370 1.799 1.00 91.06 231 SER A O 1
ATOM 1843 N N . LYS A 1 232 ? -4.612 -7.919 2.211 1.00 91.06 232 LYS A N 1
ATOM 1844 C CA . LYS A 1 232 ? -4.923 -8.252 0.811 1.00 91.06 232 LYS A CA 1
ATOM 1845 C C . LYS A 1 232 ? -4.811 -7.042 -0.113 1.00 91.06 232 LYS A C 1
ATOM 1847 O O . LYS A 1 232 ? -4.260 -7.177 -1.200 1.00 91.06 232 LYS A O 1
ATOM 1852 N N . LEU A 1 233 ? -5.296 -5.872 0.305 1.00 91.19 233 LEU A N 1
ATOM 1853 C CA . LEU A 1 233 ? -5.165 -4.635 -0.473 1.00 91.19 233 LEU A CA 1
ATOM 1854 C C . LEU A 1 233 ? -3.692 -4.251 -0.658 1.00 91.19 233 LEU A C 1
ATOM 1856 O O . LEU A 1 233 ? -3.291 -3.883 -1.760 1.00 91.19 233 LEU A O 1
ATOM 1860 N N . MET A 1 234 ? -2.874 -4.407 0.384 1.00 90.56 234 MET A N 1
ATOM 1861 C CA . MET A 1 234 ? -1.434 -4.163 0.311 1.00 90.56 234 MET A CA 1
ATOM 1862 C C . MET A 1 234 ? -0.737 -5.114 -0.679 1.00 90.56 234 MET A C 1
ATOM 1864 O O . MET A 1 234 ? 0.062 -4.667 -1.500 1.00 90.56 234 MET A O 1
ATOM 1868 N N . ILE A 1 235 ? -1.091 -6.404 -0.669 1.00 89.12 235 ILE A N 1
ATOM 1869 C CA . ILE A 1 235 ? -0.591 -7.389 -1.644 1.00 89.12 235 ILE A CA 1
ATOM 1870 C C . ILE A 1 235 ? -1.025 -7.026 -3.069 1.00 89.12 235 ILE A C 1
ATOM 1872 O O . ILE A 1 235 ? -0.221 -7.115 -3.990 1.00 89.12 235 ILE A O 1
ATOM 1876 N N . VAL A 1 236 ? -2.273 -6.590 -3.272 1.00 90.44 236 VAL A N 1
ATOM 1877 C CA . VAL A 1 236 ? -2.757 -6.159 -4.596 1.00 90.44 236 VAL A CA 1
ATOM 1878 C C . VAL A 1 236 ? -1.946 -4.972 -5.116 1.00 90.44 236 VAL A C 1
ATOM 1880 O O . VAL A 1 236 ? -1.523 -4.991 -6.270 1.00 90.44 236 VAL A O 1
ATOM 1883 N N . LEU A 1 237 ? -1.677 -3.971 -4.271 1.00 90.06 237 LEU A N 1
ATOM 1884 C CA . LEU A 1 237 ? -0.829 -2.831 -4.637 1.00 90.06 237 LEU A CA 1
ATOM 1885 C C . LEU A 1 237 ? 0.586 -3.276 -5.019 1.00 90.06 237 LEU A C 1
ATOM 1887 O O . LEU A 1 237 ? 1.142 -2.782 -6.000 1.00 90.06 237 LEU A O 1
ATOM 1891 N N . PHE A 1 238 ? 1.154 -4.213 -4.263 1.00 89.94 238 PHE A N 1
ATOM 1892 C CA . PHE A 1 238 ? 2.489 -4.736 -4.524 1.00 89.94 238 PHE A CA 1
ATOM 1893 C C . PHE A 1 238 ? 2.549 -5.561 -5.817 1.00 89.94 238 PHE A C 1
ATOM 1895 O O . PHE A 1 238 ? 3.422 -5.340 -6.650 1.00 89.94 238 PHE A O 1
ATOM 1902 N N . ASN A 1 239 ? 1.575 -6.440 -6.052 1.00 88.06 239 ASN A N 1
ATOM 1903 C CA . ASN A 1 239 ? 1.482 -7.223 -7.285 1.00 88.06 239 ASN A CA 1
ATOM 1904 C C . ASN A 1 239 ? 1.286 -6.335 -8.513 1.00 88.06 239 ASN A C 1
ATOM 1906 O O . ASN A 1 239 ? 1.862 -6.604 -9.562 1.00 88.06 239 ASN A O 1
ATOM 1910 N N . HIS A 1 240 ? 0.495 -5.268 -8.390 1.00 88.19 240 HIS A N 1
ATOM 1911 C CA . HIS A 1 240 ? 0.330 -4.302 -9.468 1.00 88.19 240 HIS A CA 1
ATOM 1912 C C . HIS A 1 240 ? 1.654 -3.598 -9.793 1.00 88.19 240 HIS A C 1
ATOM 1914 O O . HIS A 1 240 ? 2.001 -3.465 -10.961 1.00 88.19 240 HIS A O 1
ATOM 1920 N N . HIS A 1 241 ? 2.429 -3.220 -8.772 1.00 87.94 241 HIS A N 1
ATOM 1921 C CA . HIS A 1 241 ? 3.778 -2.695 -8.976 1.00 87.94 241 HIS A CA 1
ATOM 1922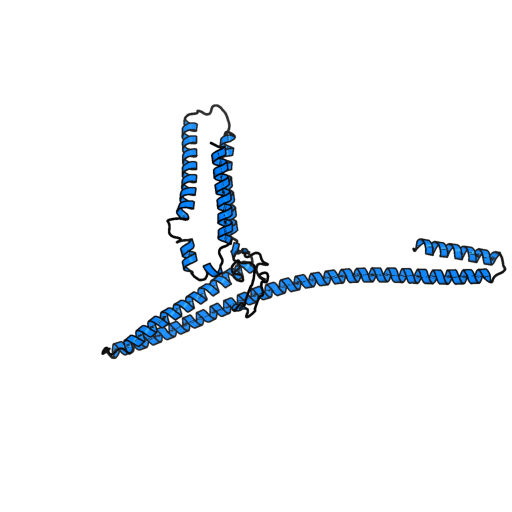 C C . HIS A 1 241 ? 4.700 -3.709 -9.669 1.00 87.94 241 HIS A C 1
ATOM 1924 O O . HIS A 1 241 ? 5.377 -3.353 -10.629 1.00 87.94 241 HIS A O 1
ATOM 1930 N N . LEU A 1 242 ? 4.707 -4.970 -9.225 1.00 88.56 242 LEU A N 1
ATOM 1931 C CA . LEU A 1 242 ? 5.510 -6.018 -9.858 1.00 88.56 242 LEU A CA 1
ATOM 1932 C C . LEU A 1 242 ? 5.107 -6.241 -11.319 1.00 88.56 242 LEU A C 1
ATOM 1934 O O . LEU A 1 242 ? 5.976 -6.421 -12.164 1.00 88.56 242 LEU A O 1
ATOM 1938 N N . ALA A 1 243 ? 3.812 -6.197 -11.635 1.00 87.75 243 ALA A N 1
ATOM 1939 C CA . ALA A 1 243 ? 3.324 -6.324 -13.003 1.00 87.75 243 ALA A CA 1
ATOM 1940 C C . ALA A 1 243 ? 3.780 -5.152 -13.890 1.00 87.75 243 ALA A C 1
ATOM 1942 O O . ALA A 1 243 ? 4.244 -5.382 -15.006 1.00 87.75 243 ALA A O 1
ATOM 1943 N N . GLU A 1 244 ? 3.694 -3.912 -13.394 1.00 87.12 244 GLU A N 1
ATOM 1944 C CA . GLU A 1 244 ? 4.224 -2.732 -14.094 1.00 87.12 244 GLU A CA 1
ATOM 1945 C C . GLU A 1 244 ? 5.739 -2.851 -14.317 1.00 87.12 244 GLU A C 1
ATOM 1947 O O . GLU A 1 244 ? 6.214 -2.625 -15.429 1.00 87.12 244 GLU A O 1
ATOM 1952 N N . TYR A 1 245 ? 6.483 -3.261 -13.286 1.00 86.50 245 TYR A N 1
ATOM 1953 C CA . TYR A 1 245 ? 7.932 -3.444 -13.352 1.00 86.50 245 TYR A CA 1
ATOM 1954 C C . TYR A 1 245 ? 8.334 -4.531 -14.356 1.00 86.50 245 TYR A C 1
ATOM 1956 O O . TYR A 1 245 ? 9.237 -4.327 -15.165 1.00 86.50 245 TYR A O 1
ATOM 1964 N N . LEU A 1 246 ? 7.648 -5.678 -14.341 1.00 88.88 246 LEU A N 1
ATOM 1965 C CA . LEU A 1 246 ? 7.890 -6.759 -15.294 1.00 88.88 246 LEU A CA 1
ATOM 1966 C C . LEU A 1 246 ? 7.628 -6.297 -16.724 1.00 88.88 246 LEU A C 1
ATOM 1968 O O . LEU A 1 246 ? 8.454 -6.546 -17.592 1.00 88.88 246 LEU A O 1
ATOM 1972 N N . LEU A 1 247 ? 6.530 -5.580 -16.961 1.00 90.69 247 LEU A N 1
ATOM 1973 C CA . LEU A 1 247 ? 6.198 -5.063 -18.286 1.00 90.69 247 LEU A CA 1
ATOM 1974 C C . LEU A 1 247 ? 7.227 -4.039 -18.787 1.00 90.69 247 LEU A C 1
ATOM 1976 O O . LEU A 1 247 ? 7.558 -4.034 -19.971 1.00 90.69 247 LEU A O 1
ATOM 1980 N N . GLU A 1 248 ? 7.750 -3.185 -17.905 1.00 89.81 248 GLU A N 1
ATOM 1981 C CA . GLU A 1 248 ? 8.847 -2.269 -18.234 1.00 89.81 248 GLU A CA 1
ATOM 1982 C C . GLU A 1 248 ? 10.119 -3.039 -18.610 1.00 89.81 248 GLU A C 1
ATOM 1984 O O . GLU A 1 248 ? 10.716 -2.769 -19.652 1.00 89.81 248 GLU A O 1
ATOM 1989 N N . LYS A 1 249 ? 10.487 -4.061 -17.829 1.00 90.06 249 LYS A N 1
ATOM 1990 C CA . LYS A 1 249 ? 11.653 -4.899 -18.129 1.00 90.06 249 LYS A CA 1
ATOM 1991 C C . LYS A 1 249 ? 11.498 -5.716 -19.400 1.00 90.06 249 LYS A C 1
ATOM 1993 O O . LYS A 1 249 ? 12.452 -5.785 -20.165 1.00 90.06 249 LYS A O 1
ATOM 1998 N N . THR A 1 250 ? 10.324 -6.272 -19.676 1.00 91.19 250 THR A N 1
ATOM 1999 C CA . THR A 1 250 ? 10.063 -6.978 -20.937 1.00 91.19 250 THR A CA 1
ATOM 2000 C C . THR A 1 250 ? 10.298 -6.064 -22.138 1.00 91.19 250 THR A C 1
ATOM 2002 O O . THR A 1 250 ? 11.010 -6.457 -23.052 1.00 91.19 250 THR A O 1
ATOM 2005 N N . LYS A 1 251 ? 9.823 -4.813 -22.095 1.00 91.62 251 LYS A N 1
ATOM 2006 C CA . LYS A 1 251 ? 10.078 -3.836 -23.168 1.00 91.62 251 LYS A CA 1
ATOM 2007 C C . LYS A 1 251 ? 11.555 -3.483 -23.323 1.00 91.62 251 LYS A C 1
ATOM 2009 O O . LYS A 1 251 ? 12.030 -3.299 -24.439 1.00 91.62 251 LYS A O 1
ATOM 2014 N N . GLU A 1 252 ? 12.288 -3.358 -22.215 1.00 90.50 252 GLU A N 1
ATOM 2015 C CA . GLU A 1 252 ? 13.741 -3.152 -22.268 1.00 90.50 252 GLU A CA 1
ATOM 2016 C C . GLU A 1 252 ? 14.447 -4.338 -22.940 1.00 90.50 252 GLU A C 1
ATOM 2018 O O . GLU A 1 252 ? 15.341 -4.121 -23.756 1.00 90.50 252 GLU A O 1
ATOM 2023 N N . PHE A 1 253 ? 14.036 -5.571 -22.622 1.00 91.50 253 PHE A N 1
ATOM 2024 C CA . PHE A 1 253 ? 14.571 -6.784 -23.241 1.00 91.50 253 PHE A CA 1
ATOM 2025 C C . PHE A 1 253 ? 14.260 -6.854 -24.738 1.00 91.50 253 PHE A C 1
ATOM 2027 O O . PHE A 1 253 ? 15.187 -7.051 -25.517 1.00 91.50 253 PHE A O 1
ATOM 2034 N N . GLU A 1 254 ? 13.013 -6.609 -25.147 1.00 91.12 254 GLU A N 1
ATOM 2035 C CA . GLU A 1 254 ? 12.608 -6.569 -26.562 1.00 91.12 254 GLU A CA 1
ATOM 2036 C C . GLU A 1 254 ? 13.438 -5.537 -27.348 1.00 91.12 254 GLU A C 1
ATOM 2038 O O . GLU A 1 254 ? 13.996 -5.839 -28.399 1.00 91.12 254 GLU A O 1
ATOM 2043 N N . ALA A 1 255 ? 13.646 -4.340 -26.791 1.00 91.25 255 ALA A N 1
ATOM 2044 C CA . ALA A 1 255 ? 14.461 -3.303 -27.428 1.00 91.25 255 ALA A CA 1
ATOM 2045 C C . ALA A 1 255 ? 15.966 -3.638 -27.495 1.00 91.25 255 ALA A C 1
ATOM 2047 O O . ALA A 1 255 ? 16.717 -3.005 -28.247 1.00 91.25 255 ALA A O 1
ATOM 2048 N N . ILE A 1 256 ? 16.454 -4.550 -26.649 1.00 90.94 256 ILE A N 1
ATOM 2049 C CA . ILE A 1 256 ? 17.820 -5.083 -26.731 1.00 90.94 256 ILE A CA 1
ATOM 2050 C C . ILE A 1 256 ? 17.881 -6.182 -27.793 1.00 90.94 256 ILE A C 1
ATOM 2052 O O . ILE A 1 256 ? 18.839 -6.214 -28.561 1.00 90.94 256 ILE A O 1
ATOM 2056 N N . GLU A 1 257 ? 16.866 -7.041 -27.863 1.00 90.38 257 GLU A N 1
ATOM 2057 C CA . GLU A 1 257 ? 16.753 -8.106 -28.859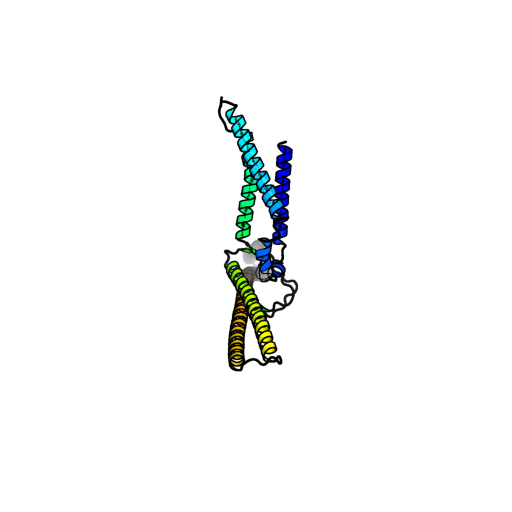 1.00 90.38 257 GLU A CA 1
ATOM 2058 C C . GLU A 1 257 ? 16.720 -7.536 -30.282 1.00 90.38 257 GLU A C 1
ATOM 2060 O O . GLU A 1 257 ? 17.584 -7.888 -31.081 1.00 90.38 257 GLU A O 1
ATOM 2065 N N . GLU A 1 258 ? 15.870 -6.541 -30.557 1.00 89.44 258 GLU A N 1
ATOM 2066 C CA . GLU A 1 258 ? 15.820 -5.852 -31.860 1.00 89.44 258 GLU A CA 1
ATOM 2067 C C . GLU A 1 258 ? 17.177 -5.238 -32.253 1.00 89.44 258 GLU A C 1
ATOM 2069 O O . GLU A 1 258 ? 17.609 -5.298 -33.408 1.00 89.44 258 GLU A O 1
ATOM 2074 N N . ARG A 1 259 ? 17.899 -4.655 -31.284 1.00 90.19 259 ARG A N 1
ATOM 2075 C CA . ARG A 1 259 ? 19.242 -4.098 -31.522 1.00 90.19 259 ARG A CA 1
ATOM 2076 C C . ARG A 1 259 ? 20.277 -5.182 -31.804 1.00 90.19 259 ARG A C 1
ATOM 2078 O O . ARG A 1 259 ? 21.167 -4.973 -32.633 1.00 90.19 259 ARG A O 1
ATOM 2085 N N . ASN A 1 260 ? 20.181 -6.318 -31.122 1.00 88.69 260 ASN A N 1
ATOM 2086 C CA . ASN A 1 260 ? 21.071 -7.450 -31.340 1.00 88.69 260 ASN A CA 1
ATOM 2087 C C . ASN A 1 260 ? 20.820 -8.094 -32.705 1.00 88.69 260 ASN A C 1
ATOM 2089 O O . ASN A 1 260 ? 21.789 -8.384 -33.401 1.00 88.69 260 ASN A O 1
ATOM 2093 N N . GLU A 1 261 ? 19.563 -8.248 -33.123 1.00 87.56 261 GLU A N 1
ATOM 2094 C CA . GLU A 1 261 ? 19.213 -8.731 -34.463 1.00 87.56 261 GLU A CA 1
ATOM 2095 C C . GLU A 1 261 ? 19.766 -7.807 -35.551 1.00 87.56 261 GLU A C 1
ATOM 2097 O O . GLU A 1 261 ? 20.448 -8.271 -36.464 1.00 87.56 261 GLU A O 1
ATOM 2102 N N . ALA A 1 262 ? 19.577 -6.490 -35.418 1.00 85.88 262 ALA A N 1
ATOM 2103 C CA . ALA A 1 262 ? 20.140 -5.522 -36.360 1.00 85.88 262 ALA A CA 1
ATOM 2104 C C . ALA A 1 262 ? 21.677 -5.608 -36.438 1.00 85.88 262 ALA A C 1
ATOM 2106 O O . ALA A 1 262 ? 22.258 -5.528 -37.520 1.00 85.88 262 ALA A O 1
ATOM 2107 N N . THR A 1 263 ? 22.336 -5.810 -35.294 1.00 87.25 263 THR A N 1
ATOM 2108 C CA . THR A 1 263 ? 23.795 -5.987 -35.230 1.00 87.25 263 THR A CA 1
ATOM 2109 C C . THR A 1 263 ? 24.229 -7.300 -35.882 1.00 87.25 263 THR A C 1
ATOM 2111 O O . THR A 1 263 ? 25.233 -7.328 -36.588 1.00 87.25 263 THR A O 1
ATOM 2114 N N . TYR A 1 264 ? 23.477 -8.384 -35.679 1.00 88.00 264 TYR A N 1
ATOM 2115 C CA . TYR A 1 264 ? 23.756 -9.676 -36.301 1.00 88.00 264 TYR A CA 1
ATOM 2116 C C . TYR A 1 264 ? 23.662 -9.591 -37.828 1.00 88.00 264 TYR A C 1
ATOM 2118 O O . TYR A 1 264 ? 24.579 -10.035 -38.514 1.00 88.00 264 TYR A O 1
ATOM 2126 N N . VAL A 1 265 ? 22.619 -8.940 -38.351 1.00 86.94 265 VAL A N 1
ATOM 2127 C CA . VAL A 1 265 ? 22.450 -8.712 -39.795 1.00 86.94 265 VAL A CA 1
ATOM 2128 C C . VAL A 1 265 ? 23.609 -7.889 -40.368 1.00 86.94 265 VAL A C 1
ATOM 2130 O O . VAL A 1 265 ? 24.159 -8.256 -41.403 1.00 86.94 265 VAL A O 1
ATOM 2133 N N . ASP A 1 266 ? 24.037 -6.815 -39.696 1.00 89.38 266 ASP A N 1
ATOM 2134 C CA . ASP A 1 266 ? 25.197 -6.017 -40.132 1.00 89.38 266 ASP A CA 1
ATOM 2135 C C . ASP A 1 266 ? 26.496 -6.845 -40.159 1.00 89.38 266 ASP A C 1
ATOM 2137 O O . ASP A 1 266 ? 27.278 -6.758 -41.109 1.00 89.38 266 ASP A O 1
ATOM 2141 N N . ILE A 1 267 ? 26.714 -7.694 -39.148 1.00 86.62 267 ILE A N 1
ATOM 2142 C CA . ILE A 1 267 ? 27.863 -8.610 -39.106 1.00 86.62 267 ILE A CA 1
ATOM 2143 C C . ILE A 1 267 ? 27.798 -9.619 -40.256 1.00 86.62 267 ILE A C 1
ATOM 2145 O O . ILE A 1 267 ? 28.822 -9.882 -40.886 1.00 86.62 267 ILE A O 1
ATOM 2149 N N . GLU A 1 268 ? 26.626 -10.178 -40.549 1.00 86.44 268 GLU A N 1
ATOM 2150 C CA . GLU A 1 268 ? 26.446 -11.173 -41.608 1.00 86.44 268 GLU A CA 1
ATOM 2151 C C . GLU A 1 268 ? 26.665 -10.569 -43.002 1.00 86.44 268 GLU A C 1
ATOM 2153 O O . GLU A 1 268 ? 27.391 -11.143 -43.815 1.00 86.44 268 GLU A O 1
ATOM 2158 N N . VAL A 1 269 ? 26.162 -9.352 -43.245 1.00 87.12 269 VAL A N 1
ATOM 2159 C CA . VAL A 1 269 ? 26.434 -8.592 -44.477 1.00 87.12 269 VAL A CA 1
ATOM 2160 C C . VAL A 1 269 ? 27.931 -8.321 -44.634 1.00 87.12 269 VAL A C 1
ATOM 2162 O O . VAL A 1 269 ? 28.495 -8.568 -45.701 1.00 87.12 269 VAL A O 1
ATOM 2165 N N . LYS A 1 270 ? 28.608 -7.866 -43.571 1.00 84.94 270 LYS A N 1
ATOM 2166 C CA . LYS A 1 270 ? 30.063 -7.638 -43.595 1.00 84.94 270 LYS A CA 1
ATOM 2167 C C . LYS A 1 270 ? 30.843 -8.926 -43.830 1.00 84.94 270 LYS A C 1
ATOM 2169 O O . LYS A 1 270 ? 31.822 -8.913 -44.570 1.00 84.94 270 LYS A O 1
ATOM 2174 N N . LYS A 1 271 ? 30.414 -10.037 -43.228 1.00 86.44 271 LYS A N 1
ATOM 2175 C CA . LYS A 1 271 ? 31.034 -11.349 -43.419 1.00 86.44 271 LYS A CA 1
ATOM 2176 C C . LYS A 1 271 ? 30.931 -11.798 -44.876 1.00 86.44 271 LYS A C 1
ATOM 2178 O O . LYS A 1 271 ? 31.951 -12.163 -45.448 1.00 86.44 271 LYS A O 1
ATOM 2183 N N . HIS A 1 272 ? 29.750 -11.715 -45.489 1.00 83.50 272 HIS A N 1
ATOM 2184 C CA . HIS A 1 272 ? 29.590 -12.048 -46.907 1.00 83.50 272 HIS A CA 1
ATOM 2185 C C . HIS A 1 272 ? 30.380 -11.113 -47.828 1.00 83.50 272 HIS A C 1
ATOM 2187 O O . HIS A 1 272 ? 30.980 -11.585 -48.790 1.00 83.50 272 HIS A O 1
ATOM 2193 N N . GLY A 1 273 ? 30.457 -9.815 -47.512 1.00 82.81 273 GLY A N 1
ATOM 2194 C CA . GLY A 1 273 ? 31.330 -8.885 -48.237 1.00 82.81 273 GLY A CA 1
ATOM 2195 C C . GLY A 1 273 ? 32.810 -9.285 -48.164 1.00 82.81 273 GLY A C 1
ATOM 2196 O O . GLY A 1 273 ? 33.511 -9.271 -49.172 1.00 82.81 273 GLY A O 1
ATOM 2197 N N . LEU A 1 274 ? 33.285 -9.713 -46.989 1.00 82.44 274 LEU A N 1
ATOM 2198 C CA . LEU A 1 274 ? 34.658 -10.200 -46.807 1.00 82.44 274 LEU A CA 1
ATOM 2199 C C . LEU A 1 274 ? 34.926 -11.526 -47.537 1.00 82.44 274 LEU A C 1
ATOM 2201 O O . LEU A 1 274 ? 35.998 -11.686 -48.119 1.00 82.44 274 LEU A O 1
ATOM 2205 N N . GLU A 1 275 ? 33.976 -12.464 -47.514 1.00 8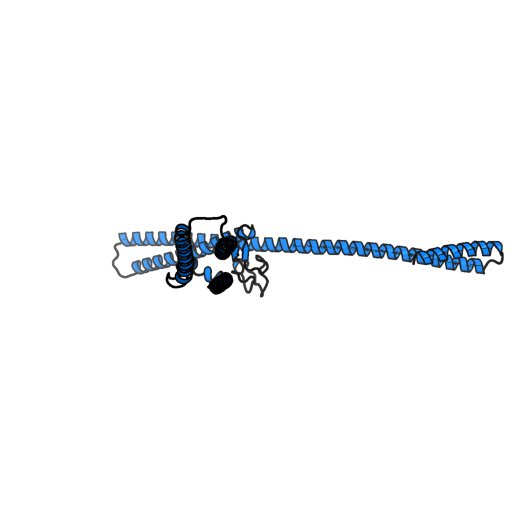4.00 275 GLU A N 1
ATOM 2206 C CA . GLU A 1 275 ? 34.063 -13.734 -48.249 1.00 84.00 275 GLU A CA 1
ATOM 2207 C C . GLU A 1 275 ? 34.146 -13.493 -49.765 1.00 84.00 275 GLU A C 1
ATOM 2209 O O . GLU A 1 275 ? 35.008 -14.075 -50.423 1.00 84.00 275 GLU A O 1
ATOM 2214 N N . LEU A 1 276 ? 33.322 -12.585 -50.304 1.00 82.69 276 LEU A N 1
ATOM 2215 C CA . LEU A 1 276 ? 33.366 -12.187 -51.715 1.00 82.69 276 LEU A CA 1
ATOM 2216 C C . LEU A 1 276 ? 34.725 -11.577 -52.081 1.00 82.69 276 LEU A C 1
ATOM 2218 O O . LEU A 1 276 ? 35.357 -12.010 -53.042 1.00 82.69 276 LEU A O 1
ATOM 2222 N N . ASN A 1 277 ? 35.199 -10.614 -51.284 1.00 76.69 277 ASN A N 1
ATOM 2223 C CA . ASN A 1 277 ? 36.477 -9.946 -51.524 1.00 76.69 277 ASN A CA 1
ATOM 2224 C C . ASN A 1 277 ? 37.652 -10.929 -51.472 1.00 76.69 277 ASN A C 1
ATOM 2226 O O . ASN A 1 277 ? 38.579 -10.817 -52.268 1.00 76.69 277 ASN A O 1
ATOM 2230 N N . THR A 1 278 ? 37.609 -11.908 -50.565 1.00 81.62 278 THR A N 1
ATOM 2231 C CA . THR A 1 278 ? 38.642 -12.949 -50.474 1.00 81.62 278 THR A CA 1
ATOM 2232 C C . THR A 1 278 ? 38.616 -13.849 -51.711 1.00 81.62 278 THR A C 1
ATOM 2234 O O . THR A 1 278 ? 39.663 -14.084 -52.300 1.00 81.62 278 THR A O 1
ATOM 2237 N N . GLY A 1 279 ? 37.431 -14.266 -52.174 1.00 81.00 279 GLY A N 1
ATOM 2238 C CA . GLY A 1 279 ? 37.297 -15.033 -53.417 1.00 81.00 279 GLY A CA 1
ATOM 2239 C C . GLY A 1 279 ? 37.813 -14.282 -54.652 1.00 81.00 279 GLY A C 1
ATOM 2240 O O . GLY A 1 279 ? 38.494 -14.870 -55.486 1.00 81.00 279 GLY A O 1
ATOM 2241 N N . MET A 1 280 ? 37.553 -12.973 -54.745 1.00 78.31 280 MET A N 1
ATOM 2242 C CA . MET A 1 280 ? 38.088 -12.132 -55.825 1.00 78.31 280 MET A CA 1
ATOM 2243 C C . MET A 1 280 ? 39.615 -11.997 -55.757 1.00 78.31 280 MET A C 1
ATOM 2245 O O . MET A 1 280 ? 40.272 -12.003 -56.794 1.00 78.31 280 MET A O 1
ATOM 2249 N N . ILE A 1 281 ? 40.194 -11.899 -54.556 1.00 78.81 281 ILE A N 1
ATOM 2250 C CA . ILE A 1 281 ? 41.654 -11.879 -54.374 1.00 78.81 281 ILE A CA 1
ATOM 2251 C C . ILE A 1 281 ? 42.271 -13.212 -54.815 1.00 78.81 281 ILE A C 1
ATOM 2253 O O . ILE A 1 281 ? 43.250 -13.197 -55.558 1.00 78.81 281 ILE A O 1
ATOM 2257 N N . ASP A 1 282 ? 41.681 -14.347 -54.435 1.00 82.88 282 ASP A N 1
ATOM 2258 C CA . ASP A 1 282 ? 42.152 -15.671 -54.864 1.00 82.88 282 ASP A CA 1
ATOM 2259 C C . ASP A 1 282 ? 42.105 -15.815 -56.401 1.00 82.88 282 ASP A C 1
ATOM 2261 O O . ASP A 1 282 ? 43.000 -16.401 -57.019 1.00 82.88 282 ASP A O 1
ATOM 2265 N N . GLU A 1 283 ? 41.085 -15.244 -57.050 1.00 78.50 283 GLU A N 1
ATOM 2266 C CA . GLU A 1 283 ? 40.959 -15.234 -58.509 1.00 78.50 283 GLU A CA 1
ATOM 2267 C C . GLU A 1 283 ? 41.978 -14.308 -59.193 1.00 78.50 283 GLU A C 1
ATOM 2269 O O . GLU A 1 283 ? 42.580 -14.698 -60.196 1.00 78.50 283 GLU A O 1
ATOM 2274 N N . ILE A 1 284 ? 42.250 -13.134 -58.615 1.00 74.88 284 ILE A N 1
ATOM 2275 C CA . ILE A 1 284 ? 43.353 -12.250 -59.025 1.00 74.88 284 ILE A CA 1
ATOM 2276 C C . ILE A 1 284 ? 44.684 -13.005 -58.943 1.00 74.88 284 ILE A C 1
ATOM 2278 O O . ILE A 1 284 ? 45.463 -12.984 -59.896 1.00 74.88 284 ILE A O 1
ATOM 2282 N N . GLU A 1 285 ? 44.955 -13.704 -57.838 1.00 78.75 285 GLU A N 1
ATOM 2283 C CA . GLU A 1 285 ? 46.188 -14.479 -57.668 1.00 78.75 285 GLU A CA 1
ATOM 2284 C C . GLU A 1 285 ? 46.313 -15.597 -58.712 1.00 78.75 285 GLU A C 1
ATOM 2286 O O . GLU A 1 285 ? 47.392 -15.780 -59.289 1.00 78.75 285 GLU A O 1
ATOM 2291 N N . ARG A 1 286 ? 45.214 -16.300 -59.017 1.00 82.00 286 ARG A N 1
ATOM 2292 C CA . ARG A 1 286 ? 45.163 -17.311 -60.084 1.00 82.00 286 ARG A CA 1
ATOM 2293 C C . ARG A 1 286 ? 45.475 -16.708 -61.455 1.00 82.00 286 ARG A C 1
ATOM 2295 O O . ARG A 1 286 ? 46.344 -17.225 -62.155 1.00 82.00 286 ARG A O 1
ATOM 2302 N N . LEU A 1 287 ? 44.813 -15.611 -61.827 1.00 73.69 287 LEU A N 1
ATOM 2303 C CA . LEU A 1 287 ? 45.014 -14.943 -63.118 1.00 73.69 287 LEU A CA 1
ATOM 2304 C C . LEU A 1 287 ? 46.440 -14.395 -63.263 1.00 73.69 287 LEU A C 1
ATOM 2306 O O . LEU A 1 287 ? 47.056 -14.553 -64.315 1.00 73.69 287 LEU A O 1
ATOM 2310 N N . VAL A 1 288 ? 47.019 -13.824 -62.200 1.00 74.44 288 VAL A N 1
ATOM 2311 C CA . VAL A 1 288 ? 48.427 -13.381 -62.184 1.00 74.44 288 VAL A CA 1
ATOM 2312 C C . VAL A 1 288 ? 49.384 -14.550 -62.439 1.00 74.44 288 VAL A C 1
ATOM 2314 O O . VAL A 1 288 ? 50.359 -14.403 -63.187 1.00 74.44 288 VAL A O 1
ATOM 2317 N N . GLN A 1 289 ? 49.120 -15.718 -61.848 1.00 76.44 289 GLN A N 1
ATOM 2318 C CA . GLN A 1 289 ? 49.912 -16.925 -62.094 1.00 76.44 289 GLN A CA 1
ATOM 2319 C C . GLN A 1 289 ? 49.741 -17.438 -63.532 1.00 76.44 289 GLN A C 1
ATOM 2321 O O . GLN A 1 289 ? 50.741 -17.746 -64.177 1.00 76.44 289 GLN A O 1
ATOM 2326 N N . GLU A 1 290 ? 48.516 -17.481 -64.063 1.00 73.12 290 GLU A N 1
ATOM 2327 C CA . GLU A 1 290 ? 48.231 -17.917 -65.441 1.00 73.12 290 GLU A CA 1
ATOM 2328 C C . GLU A 1 290 ? 48.884 -16.997 -66.491 1.00 73.12 290 GLU A C 1
ATOM 2330 O O . GLU A 1 290 ? 49.526 -17.485 -67.424 1.00 73.12 290 GLU A O 1
ATOM 2335 N N . ILE A 1 291 ? 48.822 -15.674 -66.301 1.00 70.38 291 ILE A N 1
ATOM 2336 C CA . ILE A 1 291 ? 49.520 -14.672 -67.130 1.00 70.38 291 ILE A CA 1
ATOM 2337 C C . ILE A 1 291 ? 51.030 -14.925 -67.137 1.00 70.38 291 ILE A C 1
ATOM 2339 O O . ILE A 1 291 ? 51.669 -14.851 -68.186 1.00 70.38 291 ILE A O 1
ATOM 2343 N N . SER A 1 292 ? 51.602 -15.248 -65.975 1.00 70.00 292 SER A N 1
ATOM 2344 C CA . SER A 1 292 ? 53.041 -15.494 -65.824 1.00 70.00 292 SER A CA 1
ATOM 2345 C C . SER A 1 292 ? 53.513 -16.788 -66.505 1.00 70.00 292 SER A C 1
ATOM 2347 O O . SER A 1 292 ? 54.711 -16.952 -66.728 1.00 70.00 292 SER A O 1
ATOM 2349 N N . LEU A 1 293 ? 52.595 -17.709 -66.822 1.00 66.81 293 LEU A N 1
ATOM 2350 C CA . LEU A 1 293 ? 52.879 -19.024 -67.410 1.00 66.81 293 LEU A CA 1
ATOM 2351 C C . LEU A 1 293 ? 52.654 -19.085 -68.934 1.00 66.81 293 LEU A C 1
ATOM 2353 O O . LEU A 1 293 ? 53.017 -20.086 -69.556 1.00 66.81 293 LEU A O 1
ATOM 2357 N N . HIS A 1 294 ? 52.074 -18.048 -69.549 1.00 61.31 294 HIS A N 1
ATOM 2358 C CA . HIS A 1 294 ? 51.734 -18.022 -70.975 1.00 61.31 294 HIS A CA 1
ATOM 2359 C C . HIS A 1 294 ? 52.566 -17.004 -71.782 1.00 61.31 294 HIS A C 1
ATOM 2361 O O . HIS A 1 294 ? 52.473 -15.799 -71.573 1.00 61.31 294 HIS A O 1
ATOM 2367 N N . ASP A 1 295 ? 53.287 -17.487 -72.805 1.00 54.16 295 ASP A N 1
ATOM 2368 C CA . ASP A 1 295 ? 54.144 -16.678 -73.703 1.00 54.16 295 ASP A CA 1
ATOM 2369 C C . ASP A 1 295 ? 53.395 -16.011 -74.887 1.00 54.16 295 ASP A C 1
ATOM 2371 O O . ASP A 1 295 ? 53.986 -15.286 -75.692 1.00 54.16 295 ASP A O 1
ATOM 2375 N N . SER A 1 296 ? 52.092 -16.276 -75.053 1.00 57.34 296 SER A N 1
ATOM 2376 C CA . SER A 1 296 ? 51.298 -15.790 -76.194 1.00 57.34 296 SER A CA 1
ATOM 2377 C C . SER A 1 296 ? 50.683 -14.416 -75.925 1.00 57.34 296 SER A C 1
ATOM 2379 O O . SER A 1 296 ? 49.704 -14.301 -75.193 1.00 57.34 296 SER A O 1
ATOM 2381 N N . VAL A 1 297 ? 51.184 -13.390 -76.623 1.00 61.69 297 VAL A N 1
ATOM 2382 C CA . VAL A 1 297 ? 50.799 -11.973 -76.458 1.00 61.69 297 VAL A CA 1
ATOM 2383 C C . VAL A 1 297 ? 49.284 -11.718 -76.510 1.00 61.69 297 VAL A C 1
ATOM 2385 O O . VAL A 1 297 ? 48.809 -10.817 -75.821 1.00 61.69 297 VAL A O 1
ATOM 2388 N N . SER A 1 298 ? 48.504 -12.466 -77.305 1.00 66.12 298 SER A N 1
ATOM 2389 C CA . SER A 1 298 ? 47.049 -12.239 -77.362 1.00 66.12 298 SER A CA 1
ATOM 2390 C C . SER A 1 298 ? 46.322 -12.777 -76.129 1.00 66.12 298 SER A C 1
ATOM 2392 O O . SER A 1 298 ? 45.419 -12.110 -75.641 1.00 66.12 298 SER A O 1
ATOM 2394 N N . ILE A 1 299 ? 46.743 -13.937 -75.615 1.00 64.50 299 ILE A N 1
ATOM 2395 C CA . ILE A 1 299 ? 46.145 -14.593 -74.441 1.00 64.50 299 ILE A CA 1
ATOM 2396 C C . ILE A 1 299 ? 46.511 -13.808 -73.179 1.00 64.50 299 ILE A C 1
ATOM 2398 O O . ILE A 1 299 ? 45.652 -13.517 -72.355 1.00 64.50 299 ILE A O 1
ATOM 2402 N N . THR A 1 300 ? 47.767 -13.364 -73.075 1.00 62.97 300 THR A N 1
ATOM 2403 C CA . THR A 1 300 ? 48.242 -12.525 -71.967 1.00 62.97 300 THR A CA 1
ATOM 2404 C C . THR A 1 300 ? 47.460 -11.211 -71.871 1.00 62.97 300 THR A C 1
ATOM 2406 O O . THR A 1 300 ? 47.155 -10.763 -70.774 1.00 62.97 300 THR A O 1
ATOM 2409 N N . LYS A 1 301 ? 47.099 -10.594 -73.006 1.00 69.38 301 LYS A N 1
ATOM 2410 C CA . LYS A 1 301 ? 46.373 -9.314 -73.030 1.00 69.38 301 LYS A CA 1
ATOM 2411 C C . LYS A 1 301 ? 44.897 -9.448 -72.638 1.00 69.38 301 LYS A C 1
ATOM 2413 O O . LYS A 1 301 ? 44.350 -8.528 -72.041 1.00 69.38 301 LYS A O 1
ATOM 2418 N N . GLU A 1 302 ? 44.262 -10.564 -72.982 1.00 71.75 302 GLU A N 1
ATOM 2419 C CA . GLU A 1 302 ? 42.876 -10.858 -72.600 1.00 71.75 302 GLU A CA 1
ATOM 2420 C C . GLU A 1 302 ? 42.780 -11.123 -71.091 1.00 71.75 302 GLU A C 1
ATOM 2422 O O . GLU A 1 302 ? 42.034 -10.435 -70.400 1.00 71.75 302 GLU A O 1
ATOM 2427 N N . LEU A 1 303 ? 43.662 -11.977 -70.560 1.00 68.62 303 LEU A N 1
ATOM 2428 C CA . LEU A 1 303 ? 43.770 -12.241 -69.120 1.00 68.62 303 LEU A CA 1
ATOM 2429 C C . LEU A 1 303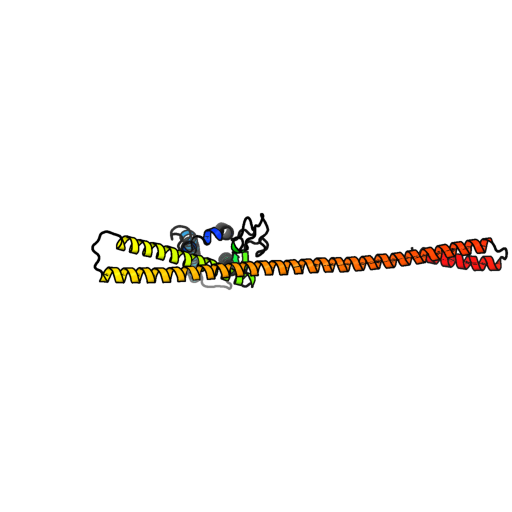 ? 44.149 -10.986 -68.312 1.00 68.62 303 LEU A C 1
ATOM 2431 O O . LEU A 1 303 ? 43.703 -10.810 -67.182 1.00 68.62 303 LEU A O 1
ATOM 2435 N N . GLN A 1 304 ? 44.958 -10.084 -68.880 1.00 71.56 304 GLN A N 1
ATOM 2436 C CA . GLN A 1 304 ? 45.328 -8.826 -68.228 1.00 71.56 304 GLN A CA 1
ATOM 2437 C C . GLN A 1 304 ? 44.153 -7.840 -68.133 1.00 71.56 304 GLN A C 1
ATOM 2439 O O . GLN A 1 304 ? 44.052 -7.122 -67.142 1.00 71.56 304 GLN A O 1
ATOM 2444 N N . ASN A 1 305 ? 43.250 -7.826 -69.116 1.00 80.31 305 ASN A N 1
ATOM 2445 C CA . ASN A 1 305 ? 42.029 -7.024 -69.035 1.00 80.31 305 ASN A CA 1
ATOM 2446 C C . ASN A 1 305 ? 41.062 -7.584 -67.981 1.00 80.31 305 ASN A C 1
ATOM 2448 O O . ASN A 1 305 ? 40.519 -6.808 -67.200 1.00 80.31 305 ASN A O 1
ATOM 2452 N N . GLU A 1 306 ? 40.894 -8.910 -67.916 1.00 74.19 306 GLU A N 1
ATOM 2453 C CA . GLU A 1 306 ? 40.074 -9.560 -66.879 1.00 74.19 306 GLU A CA 1
ATOM 2454 C C . GLU A 1 306 ? 40.624 -9.278 -65.471 1.00 74.19 306 GLU A C 1
ATOM 2456 O O . GLU A 1 306 ? 39.874 -8.971 -64.545 1.00 74.19 306 GLU A O 1
ATOM 2461 N N . LEU A 1 307 ? 41.953 -9.289 -65.315 1.00 70.94 307 LEU A N 1
ATOM 2462 C CA . LEU A 1 307 ? 42.613 -8.925 -64.064 1.00 70.94 307 LEU A CA 1
ATOM 2463 C C . LEU A 1 307 ? 42.350 -7.463 -63.667 1.00 70.94 307 LEU A C 1
ATOM 2465 O O . LEU A 1 307 ? 42.120 -7.175 -62.491 1.00 70.94 307 LEU A O 1
ATOM 2469 N N . GLU A 1 308 ? 42.405 -6.530 -64.620 1.00 76.19 308 GLU A N 1
ATOM 2470 C CA . GLU A 1 308 ? 42.143 -5.108 -64.369 1.00 76.19 308 GLU A CA 1
ATOM 2471 C C . GLU A 1 308 ? 40.682 -4.846 -63.984 1.00 76.19 308 GLU A C 1
ATOM 2473 O O . GLU A 1 308 ? 40.440 -4.045 -63.077 1.00 76.19 308 GLU A O 1
ATOM 2478 N N . GLU A 1 309 ? 39.736 -5.547 -64.612 1.00 79.62 309 GLU A N 1
ATOM 2479 C CA . GLU A 1 309 ? 38.301 -5.454 -64.322 1.00 79.62 309 GLU A CA 1
ATOM 2480 C C . GLU A 1 309 ? 37.995 -5.946 -62.898 1.00 79.62 309 GLU A C 1
ATOM 2482 O O . GLU A 1 309 ? 37.485 -5.186 -62.074 1.00 79.62 309 GLU A O 1
ATOM 2487 N N . ILE A 1 310 ? 38.454 -7.150 -62.538 1.00 72.69 310 ILE A N 1
ATOM 2488 C CA . ILE A 1 310 ? 38.247 -7.710 -61.191 1.00 72.69 310 ILE A CA 1
ATOM 2489 C C . ILE A 1 310 ? 38.968 -6.869 -60.122 1.00 72.69 310 ILE A C 1
ATOM 2491 O O . ILE A 1 310 ? 38.445 -6.638 -59.030 1.00 72.69 310 ILE A O 1
ATOM 2495 N N . THR A 1 311 ? 40.157 -6.335 -60.427 1.00 67.56 311 THR A N 1
ATOM 2496 C CA . THR A 1 311 ? 40.889 -5.447 -59.504 1.00 67.56 311 THR A CA 1
ATOM 2497 C C . THR A 1 311 ? 40.170 -4.109 -59.291 1.00 67.56 311 THR A C 1
ATOM 2499 O O . THR A 1 311 ? 40.272 -3.519 -58.209 1.00 67.56 311 THR A O 1
ATOM 2502 N N . GLN A 1 312 ? 39.466 -3.591 -60.301 1.00 75.38 312 GLN A N 1
ATOM 2503 C CA . GLN A 1 312 ? 38.619 -2.406 -60.145 1.00 75.38 312 GLN A CA 1
ATOM 2504 C C . GLN A 1 312 ? 37.387 -2.706 -59.295 1.00 75.38 312 GLN A C 1
ATOM 2506 O O . GLN A 1 312 ? 37.088 -1.918 -58.396 1.00 75.38 312 GLN A O 1
ATOM 2511 N N . ASP A 1 313 ? 36.746 -3.853 -59.505 1.00 72.31 313 ASP A N 1
ATOM 2512 C CA . ASP A 1 313 ? 35.576 -4.263 -58.731 1.00 72.31 313 ASP A CA 1
ATOM 2513 C C . ASP A 1 313 ? 35.901 -4.413 -57.235 1.00 72.31 313 ASP A C 1
ATOM 2515 O O . ASP A 1 313 ? 35.178 -3.881 -56.389 1.00 72.31 313 ASP A O 1
ATOM 2519 N N . VAL A 1 314 ? 37.053 -5.003 -56.890 1.00 65.31 314 VAL A N 1
ATOM 2520 C CA . VAL A 1 314 ? 37.533 -5.091 -55.494 1.00 65.31 314 VAL A CA 1
ATOM 2521 C C . VAL A 1 314 ? 37.755 -3.706 -54.873 1.00 65.31 314 VAL A C 1
ATOM 2523 O O . VAL A 1 314 ? 37.406 -3.485 -53.714 1.00 65.31 314 VAL A O 1
ATOM 2526 N N . LYS A 1 315 ? 38.309 -2.746 -55.629 1.00 67.81 315 LYS A N 1
ATOM 2527 C CA . LYS A 1 315 ? 38.532 -1.368 -55.147 1.00 67.81 315 LYS A CA 1
ATOM 2528 C C . LYS A 1 315 ? 37.242 -0.573 -54.963 1.00 67.81 315 LYS A C 1
ATOM 2530 O O . LYS A 1 315 ? 37.240 0.392 -54.206 1.00 67.81 315 LYS A O 1
ATOM 2535 N N . MET A 1 316 ? 36.183 -0.918 -55.691 1.00 63.19 316 MET A N 1
ATOM 2536 C CA . MET A 1 316 ? 34.878 -0.267 -55.571 1.00 63.19 316 MET A CA 1
ATOM 2537 C C . MET A 1 316 ? 34.006 -0.885 -54.469 1.00 63.19 316 MET A C 1
ATOM 2539 O O . MET A 1 316 ? 33.095 -0.217 -53.981 1.00 63.19 316 MET A O 1
ATOM 2543 N N . ALA A 1 317 ? 34.285 -2.130 -54.073 1.00 55.41 317 ALA A N 1
ATOM 2544 C CA . ALA A 1 317 ? 33.598 -2.843 -52.995 1.00 55.41 317 ALA A CA 1
ATOM 2545 C C . ALA A 1 317 ? 34.170 -2.570 -51.582 1.00 55.41 317 ALA A C 1
ATOM 2547 O O . ALA A 1 317 ? 33.556 -2.979 -50.593 1.00 55.41 317 ALA A O 1
ATOM 2548 N N . SER A 1 318 ? 35.328 -1.900 -51.479 1.00 46.00 318 SER A N 1
ATOM 2549 C CA . SER A 1 318 ? 36.008 -1.490 -50.232 1.00 46.00 318 SER A CA 1
ATOM 2550 C C . SER A 1 318 ? 35.728 -0.041 -49.841 1.00 46.00 318 SER A C 1
ATOM 2552 O O . SER A 1 318 ? 35.527 0.216 -48.633 1.00 46.00 318 SER A O 1
#

Sequence (318 aa):
MILTVVVLNALVFIYMVMLWGSVESLKAKDLIKEPALYTHLFKFKFAGIPLGFVVSNCLLILEYVFILLTSLIFGLYSEPEGGGIDIYDWYIITIYSIPLGVFAFLFYRSTQISHCMVCGGDGIMDGYQELLKTEFNNEKCFCCSGKGNIRKTSEKGKIHELLGDNLLFSEEKLNKAKKLKKEKDKLLTKLESEVKINESVKSHLLQLTEKIANQMDYQLAAHNFYDLAASKLMIVLFNHHLAEYLLEKTKEFEAIEERNEATYVDIEVKKHGLELNTGMIDEIERLVQEISLHDSVSITKELQNELEEITQDVKMAS

Secondary structure (DSSP, 8-state):
-HHHHHHHHHHHHHHHHHHHHHHTTS-HHHHHS-HHHHHHHSSS-TTSHHHHHHHHHHHHHHHHHHHHHHHHHHHHHS---S----HHHHHHHHHHHHHHHHHHHHHHHHHTEEE-TTTTTSSEEEEEETTTTEEEEEEEPTTTTT-SEEETTSHHHHHHHHHHHHHHHHHHHHHHHHHHHHHHHHHHHHHHSSS---HHHHHHHHHHHHHHHHHHHHHHHHHHHHHHHHHHHHHHHHHHHHHHHHHHHHHHHHHHHHHHHHHHHHHHHHHHHHHHHHHHHHHHHHHHHHHHH---HHHHHHHHHHHHHHHHHHHHH-

Foldseek 3Di:
DVVVVLVVLVVVLVVVVVVVVVVLVDFLVVVLVDPVVVVCVVVVPPPPDCCVVVVVVVVLVVVVVVVVVVCVVVVVVDDDPDDDDPVVNVVVCCSSVVSVVVVVVVVVVVVQKDFQPQCRLQQWAAAADPLQRDGDHRHGPLQCRSRRMDGCPDPSNVLRVLLSVLSNLLVVLVVLLVVLVVVLVVLVVVLVDPDPDDPVRNVVSVVVSVVSVVSSVVSNVSSVVSSNVSSVSVVVSVVVSVVVVVVVVVVVVVVVVVVVVVVVVVVVVVVVLVVVLVVLVVVLVVLVVVLVVDPDPVVNVVSVVVSVVSVVVSVVSD

pLDDT: mean 70.7, std 19.7, range [28.97, 95.44]